Protein AF-0000000070887258 (afdb_homodimer)

Secondary structure (DSSP, 8-state):
---------------HHHHHHTHHHHHHHSHHHHHHHHHHHHH-S-GGGGHHHHHHHHHHHHHHHHHHHHH-HHHHHHHHHHHHHHT-HHHHTHHHHHHHHHHS--/---------------HHHHHHTHHHHHHHHHHHHHHHHHHHHH-S-GGGGHHHHHHHHHHHHHHHHHHHHHSHHHHHHHHHHHHHHT-HHHHTHHHHHHHHHHS--

pLDDT: mean 87.24, std 19.4, range [21.92, 98.25]

Sequence (212 aa):
MDVSADSVDRAPITTSAVLMSSSKHIASKCGAENRAFLDCKKNDPNPEKCLQKGQNVTQCVISLLRELNTKCPKAMESYTKCMDYYSNEFELCRKEQREFEASCPPMDVSADSVDRAPITTSAVLMSSSKHIASKCGAENRAFLDCKKNDPNPEKCLQKGQNVTQCVISLLRELNTKCPKAMESYTKCMDYYSNEFELCRKEQREFEASCPP

Radius of gyration: 23.09 Å; Cα contacts (8 Å, |Δi|>4): 166; chains: 2; bounding box: 43×63×54 Å

Solvent-accessible surface area (backbone atoms only — not comparable to full-atom values): 11723 Å² total; per-residue (Å²): 134,83,81,69,82,73,85,65,86,68,66,72,82,77,42,71,30,48,50,59,65,38,40,62,38,43,52,64,75,38,36,67,44,46,49,53,30,53,52,40,54,72,76,34,90,55,66,77,78,38,45,66,43,48,49,50,32,52,51,47,49,54,52,48,53,52,50,45,48,70,74,32,43,67,39,46,48,53,25,23,51,45,33,44,61,28,66,41,30,65,73,77,29,44,69,39,47,50,51,23,41,69,69,51,66,94,135,85,81,75,79,78,82,67,84,68,68,73,82,76,40,70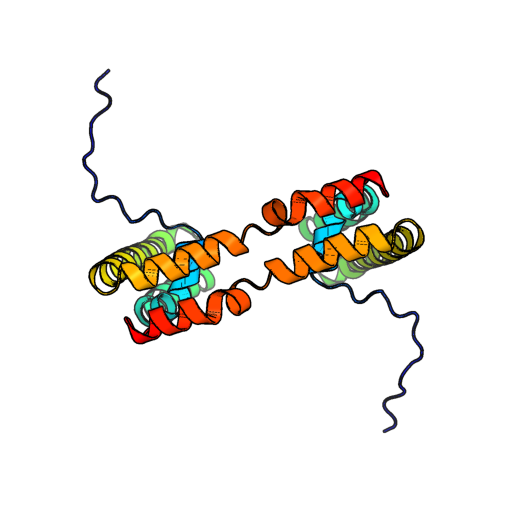,33,49,49,59,66,38,42,63,38,42,51,65,74,37,36,66,44,45,50,53,30,53,53,39,55,73,77,33,89,55,65,77,80,36,46,65,42,47,50,50,32,52,51,47,50,53,52,48,52,52,49,45,50,71,74,32,43,67,40,48,48,52,26,22,50,45,35,46,60,28,65,40,31,65,73,77,29,43,68,39,45,51,52,23,41,70,67,49,66,94

InterPro domains:
  IPR016680 NADH dehydrogenase [ubiquinone] (complex I), alpha subcomplex, subunit 8 [PTHR13344] (8-104)

Foldseek 3Di:
DCPPPPPPPPLPPDDPLLCVLCVVVLCVQLVVLVVQLVVCVVVDVDNVVSVVSVVVSVVSVSVSSVVCCVPPVVVSVVSSVVSVVVVPVCVVCVVVVVVVCVVPPD/DCPDPPPPPPLPPDDPLLCVLCVVVLCVQLVVLVVQLVVCVVVDVDNVVSVVSVVVSVVSVSVSSVVCCVPPVVVSVVSSVVSVVVVPVCVVCVVVVVVVCVVPPD

Organism: Physcomitrium patens (NCBI:txid3218)

Nearest PDB structures (foldseek):
  8bef-assembly1_X  TM=7.869E-01  e=5.230E-07  Arabidopsis thaliana
  7ar7-assembly1_X  TM=7.753E-01  e=3.501E-07  Arabidopsis thaliana
  7a24-assembly1_Y  TM=7.610E-01  e=2.919E-06  Brassica oleracea
  7ard-assembly1_X  TM=7.622E-01  e=1.069E-03  Polytomella sp. Pringsheim 198.80
  8esz-assembly1_A8  TM=7.902E-01  e=2.252E-03  Drosophila melanogaster

Structure (mmCIF, N/CA/C/O backbone):
data_AF-0000000070887258-model_v1
#
loop_
_entity.id
_entity.type
_entity.pdbx_description
1 polymer 'CHCH domain-containing 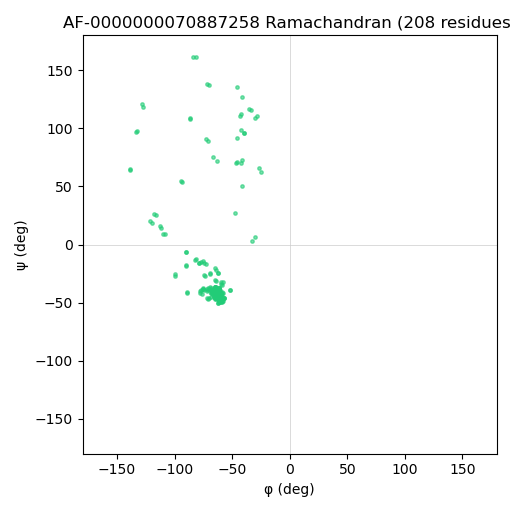protein'
#
loop_
_atom_site.group_PDB
_atom_site.id
_atom_site.type_symbol
_atom_site.label_atom_id
_atom_site.label_alt_id
_atom_site.label_comp_id
_atom_site.label_asym_id
_atom_site.label_entity_id
_atom_site.label_seq_id
_atom_site.pdbx_PDB_ins_code
_atom_site.Cartn_x
_atom_site.Cartn_y
_atom_site.Cartn_z
_atom_site.occupancy
_atom_site.B_iso_or_equiv
_atom_site.auth_seq_id
_atom_site.auth_comp_id
_atom_site.auth_asym_id
_atom_site.auth_atom_id
_atom_site.pdbx_PDB_model_num
ATOM 1 N N . MET A 1 1 ? 1.951 -27.719 29.141 1 21.92 1 MET A N 1
ATOM 2 C CA . MET A 1 1 ? 1.182 -28.109 27.969 1 21.92 1 MET A CA 1
ATOM 3 C C . MET A 1 1 ? 2.008 -27.938 26.703 1 21.92 1 MET A C 1
ATOM 5 O O . MET A 1 1 ? 2.561 -26.859 26.453 1 21.92 1 MET A O 1
ATOM 9 N N . ASP A 1 2 ? 2.586 -29.016 26.109 1 25.53 2 ASP A N 1
ATOM 10 C CA . ASP A 1 2 ? 3.6 -29.281 25.094 1 25.53 2 ASP A CA 1
ATOM 11 C C . ASP A 1 2 ? 3.17 -28.734 23.719 1 25.53 2 ASP A C 1
ATOM 13 O O . ASP A 1 2 ? 2.178 -29.188 23.156 1 25.53 2 ASP A O 1
ATOM 17 N N . VAL A 1 3 ? 3.141 -27.422 23.469 1 32.47 3 VAL A N 1
ATOM 18 C CA . VAL A 1 3 ? 2.82 -26.766 22.203 1 32.47 3 VAL A CA 1
ATOM 19 C C . VAL A 1 3 ? 3.564 -27.469 21.062 1 32.47 3 VAL A C 1
ATOM 21 O O . VAL A 1 3 ? 4.797 -27.438 21.016 1 32.47 3 VAL A O 1
ATOM 24 N N . SER A 1 4 ? 3.152 -28.703 20.719 1 27.77 4 SER A N 1
ATOM 25 C CA . SER A 1 4 ? 3.627 -29.625 19.688 1 27.77 4 SER A CA 1
ATOM 26 C C . SER A 1 4 ? 3.918 -28.906 18.375 1 27.77 4 SER A C 1
ATOM 28 O O . SER A 1 4 ? 3.094 -28.125 17.906 1 27.77 4 SER A O 1
ATOM 30 N N . ALA A 1 5 ? 5.148 -28.609 18.156 1 37.03 5 ALA A N 1
ATOM 31 C CA . ALA A 1 5 ? 5.844 -28.188 16.938 1 37.03 5 ALA A CA 1
ATOM 32 C C . ALA A 1 5 ? 5.375 -28.984 15.727 1 37.03 5 ALA A C 1
ATOM 34 O O . ALA A 1 5 ? 5.805 -30.125 15.523 1 37.03 5 ALA A O 1
ATOM 35 N N . ASP A 1 6 ? 3.895 -29.094 15.477 1 31.11 6 ASP A N 1
ATOM 36 C CA . ASP A 1 6 ? 3.357 -29.906 14.391 1 31.11 6 ASP A CA 1
ATOM 37 C C . ASP A 1 6 ? 4.18 -29.734 13.117 1 31.11 6 ASP A C 1
ATOM 39 O O . ASP A 1 6 ? 4.57 -28.609 12.773 1 31.11 6 ASP A O 1
ATOM 43 N N . SER A 1 7 ? 4.914 -30.562 12.539 1 33.56 7 SER A N 1
ATOM 44 C CA . SER A 1 7 ? 5.594 -30.984 11.32 1 33.56 7 SER A CA 1
ATOM 45 C C . SER A 1 7 ? 4.797 -30.609 10.078 1 33.56 7 SER A C 1
ATOM 47 O O . SER A 1 7 ? 4.73 -31.375 9.117 1 33.56 7 SER A O 1
ATOM 49 N N . VAL A 1 8 ? 3.619 -29.891 10.203 1 35.56 8 VAL A N 1
ATOM 50 C CA . VAL A 1 8 ? 2.598 -29.609 9.203 1 35.56 8 VAL A CA 1
ATOM 51 C C . VAL A 1 8 ? 3.264 -29.156 7.902 1 35.56 8 VAL A C 1
ATOM 53 O O . VAL A 1 8 ? 4.371 -28.625 7.914 1 35.56 8 VAL A O 1
ATOM 56 N N . ASP A 1 9 ? 2.852 -29.641 6.625 1 37.56 9 ASP A N 1
ATOM 57 C CA . ASP A 1 9 ? 2.941 -29.234 5.223 1 37.56 9 ASP A CA 1
ATOM 58 C C . ASP A 1 9 ? 3.053 -27.719 5.09 1 37.56 9 ASP A C 1
ATOM 60 O O . ASP A 1 9 ? 2.105 -27 5.398 1 37.56 9 ASP A O 1
ATOM 64 N N . ARG A 1 10 ? 3.992 -27.078 5.477 1 37.97 10 ARG A N 1
ATOM 65 C CA . ARG A 1 10 ? 4.285 -25.656 5.676 1 37.97 10 ARG A CA 1
ATOM 66 C C . ARG A 1 10 ? 3.756 -24.828 4.516 1 37.97 10 ARG A C 1
ATOM 68 O O . ARG A 1 10 ? 4.297 -24.875 3.408 1 37.97 10 ARG A O 1
ATOM 75 N N . ALA A 1 11 ? 2.461 -24.703 4.391 1 47.41 11 ALA A N 1
ATOM 76 C CA . ALA A 1 11 ? 1.962 -23.719 3.426 1 47.41 11 ALA A CA 1
ATOM 77 C C . ALA A 1 11 ? 2.934 -22.547 3.277 1 47.41 11 ALA A C 1
ATOM 79 O O . ALA A 1 11 ? 3.496 -22.078 4.266 1 47.41 11 ALA A O 1
ATOM 80 N N . PRO A 1 12 ? 3.613 -22.531 2.029 1 54.28 12 PRO A N 1
ATOM 81 C CA . PRO A 1 12 ? 4.531 -21.406 1.873 1 54.28 12 PRO A CA 1
ATOM 82 C C . PRO A 1 12 ? 4.039 -20.141 2.578 1 54.28 12 PRO A C 1
ATOM 84 O O . PRO A 1 12 ? 2.832 -19.906 2.652 1 54.28 12 PRO A O 1
ATOM 87 N N . ILE A 1 13 ? 4.805 -19.734 3.553 1 59.66 13 ILE A N 1
ATOM 88 C CA . ILE A 1 13 ? 4.449 -18.5 4.227 1 59.66 13 ILE A CA 1
ATOM 89 C C . ILE A 1 13 ? 3.951 -17.484 3.203 1 59.66 13 ILE A C 1
ATOM 91 O O . ILE A 1 13 ? 4.672 -17.125 2.264 1 59.66 13 ILE A O 1
ATOM 95 N N . THR A 1 14 ? 2.721 -17.375 3.021 1 81.5 14 THR A N 1
ATOM 96 C CA . THR A 1 14 ? 2.123 -16.406 2.119 1 81.5 14 THR A CA 1
ATOM 97 C C . THR A 1 14 ? 2.225 -14.992 2.705 1 81.5 14 THR A C 1
ATOM 99 O O . THR A 1 14 ? 1.583 -14.688 3.711 1 81.5 14 THR A O 1
ATOM 102 N N . THR A 1 15 ? 3.352 -14.344 2.322 1 86.94 15 THR A N 1
ATOM 103 C CA . THR A 1 15 ? 3.445 -12.93 2.67 1 86.94 15 THR A CA 1
ATOM 104 C C . THR A 1 15 ? 2.725 -12.07 1.636 1 86.94 15 THR A C 1
ATOM 106 O O . THR A 1 15 ? 2.367 -12.555 0.56 1 86.94 15 THR A O 1
ATOM 109 N N . SER A 1 16 ? 2.432 -10.914 2.023 1 89.88 16 SER A N 1
ATOM 110 C CA . SER A 1 16 ? 1.841 -9.969 1.077 1 89.88 16 SER A CA 1
ATOM 111 C C . SER A 1 16 ? 2.674 -9.867 -0.197 1 89.88 16 SER A C 1
ATOM 113 O O . SER A 1 16 ? 2.129 -9.875 -1.303 1 89.88 16 SER A O 1
ATOM 115 N N . ALA A 1 17 ? 3.971 -9.891 0.048 1 93.62 17 ALA A N 1
ATOM 116 C CA . ALA A 1 17 ? 4.879 -9.789 -1.09 1 93.62 17 ALA A CA 1
ATOM 117 C C . ALA A 1 17 ? 4.723 -10.984 -2.023 1 93.62 17 ALA A C 1
ATOM 119 O O . ALA A 1 17 ? 4.73 -10.836 -3.248 1 93.62 17 ALA A O 1
ATOM 120 N N . VAL A 1 18 ? 4.59 -12.117 -1.474 1 94.56 18 VAL A N 1
ATOM 121 C CA . VAL A 1 18 ? 4.414 -13.336 -2.262 1 94.56 18 VAL A CA 1
ATOM 122 C C . VAL A 1 18 ? 3.104 -13.258 -3.043 1 94.56 18 VAL A C 1
ATOM 124 O O . VAL A 1 18 ? 3.068 -13.547 -4.242 1 94.56 18 VAL A O 1
ATOM 127 N N . LEU A 1 19 ? 2.09 -12.875 -2.346 1 93.62 19 LEU A N 1
ATOM 128 C CA . LEU A 1 19 ? 0.782 -12.773 -2.982 1 93.62 19 LEU A CA 1
ATOM 129 C C . LEU A 1 19 ? 0.794 -11.711 -4.078 1 93.62 19 LEU A C 1
ATOM 131 O O . LEU A 1 19 ? 0.265 -11.938 -5.172 1 93.62 19 LEU A O 1
ATOM 135 N N . MET A 1 20 ? 1.423 -10.633 -3.859 1 93.88 20 MET A N 1
ATOM 136 C CA . MET A 1 20 ? 1.493 -9.555 -4.836 1 93.88 20 MET A CA 1
ATOM 137 C C . MET A 1 20 ? 2.328 -9.961 -6.043 1 93.88 20 MET A C 1
ATOM 139 O O . MET A 1 20 ? 1.966 -9.672 -7.184 1 93.88 20 MET A O 1
ATOM 143 N N . SER A 1 21 ? 3.34 -10.57 -5.766 1 96.06 21 SER A N 1
ATOM 144 C CA . SER A 1 21 ? 4.223 -11 -6.844 1 96.06 21 SER A CA 1
ATOM 145 C C . SER A 1 21 ? 3.533 -12.016 -7.746 1 96.06 21 SER A C 1
ATOM 147 O O . SER A 1 21 ? 3.873 -12.133 -8.93 1 96.06 21 SER A O 1
ATOM 149 N N . SER A 1 22 ? 2.525 -12.648 -7.207 1 96.94 22 SER A N 1
ATOM 150 C CA . SER A 1 22 ? 1.864 -13.703 -7.973 1 96.94 22 SER A CA 1
ATOM 151 C C . SER A 1 22 ? 0.448 -13.289 -8.367 1 96.94 22 SER A C 1
ATOM 153 O O . SER A 1 22 ? -0.362 -14.133 -8.75 1 96.94 22 SER A O 1
ATOM 155 N N . SER A 1 23 ? 0.155 -12.148 -8.266 1 95.75 23 SER A N 1
ATOM 156 C CA . SER A 1 23 ? -1.215 -11.664 -8.422 1 95.75 23 SER A CA 1
ATOM 157 C C . SER A 1 23 ? -1.78 -12.039 -9.789 1 95.75 23 SER A C 1
ATOM 159 O O . SER A 1 23 ? -2.934 -12.461 -9.898 1 95.75 23 SER A O 1
ATOM 161 N N . LYS A 1 24 ? -1.026 -11.938 -10.859 1 96.75 24 LYS A N 1
ATOM 162 C CA . LYS A 1 24 ? -1.513 -12.273 -12.195 1 96.75 24 LYS A CA 1
ATOM 163 C C . LYS A 1 24 ? -1.784 -13.773 -12.32 1 96.75 24 LYS A C 1
ATOM 165 O O . LYS A 1 24 ? -2.771 -14.18 -12.938 1 96.75 24 LYS A O 1
ATOM 170 N N . HIS A 1 25 ? -0.962 -14.555 -11.789 1 98.25 25 HIS A N 1
ATOM 171 C CA . HIS A 1 25 ? -1.173 -16 -11.781 1 98.25 25 HIS A CA 1
ATOM 172 C C . HIS A 1 25 ? -2.432 -16.375 -11 1 98.25 25 HIS A C 1
ATOM 174 O O . HIS A 1 25 ? -3.232 -17.188 -11.461 1 98.25 25 HIS A O 1
ATOM 180 N N . ILE A 1 26 ? -2.607 -15.758 -9.852 1 97.44 26 ILE A N 1
ATOM 181 C CA . ILE A 1 26 ? -3.764 -16.016 -9 1 97.44 26 ILE A CA 1
ATOM 182 C C . ILE A 1 26 ? -5.043 -15.609 -9.734 1 97.44 26 ILE A C 1
ATOM 184 O O . ILE A 1 26 ? -6.02 -16.359 -9.75 1 97.44 26 ILE A O 1
ATOM 188 N N . ALA A 1 27 ? -4.973 -14.492 -10.375 1 96.19 27 ALA A N 1
ATOM 189 C CA . ALA A 1 27 ? -6.141 -14.008 -11.109 1 96.19 27 ALA A CA 1
ATOM 190 C C . ALA A 1 27 ? -6.492 -14.953 -12.258 1 96.19 27 ALA A C 1
ATOM 192 O O . ALA A 1 27 ? -7.672 -15.211 -12.523 1 96.19 27 ALA A O 1
ATOM 193 N N . SER A 1 28 ? -5.535 -15.461 -12.844 1 97.5 28 SER A N 1
ATOM 194 C CA . SER A 1 28 ? -5.75 -16.328 -14 1 97.5 28 SER A CA 1
ATOM 195 C C . SER A 1 28 ? -6.203 -17.719 -13.578 1 97.5 28 SER A C 1
ATOM 197 O O . SER A 1 28 ? -7.117 -18.297 -14.18 1 97.5 28 SER A O 1
ATOM 199 N N . LYS A 1 29 ? -5.656 -18.219 -12.562 1 97.88 29 LYS A N 1
ATOM 200 C CA . LYS A 1 29 ? -5.852 -19.625 -12.25 1 97.88 29 LYS A CA 1
ATOM 201 C C . LYS A 1 29 ? -6.91 -19.812 -11.164 1 97.88 29 LYS A C 1
ATOM 203 O O . LYS A 1 29 ? -7.559 -20.859 -11.086 1 97.88 29 LYS A O 1
ATOM 208 N N . CYS A 1 30 ? -7.102 -18.781 -10.328 1 97.69 30 CYS A N 1
ATOM 209 C CA . CYS A 1 30 ? -8.031 -18.922 -9.211 1 97.69 30 CYS A CA 1
ATOM 210 C C . CYS A 1 30 ? -9.141 -17.875 -9.305 1 97.69 30 CYS A C 1
ATOM 212 O O . CYS A 1 30 ? -9.82 -17.609 -8.312 1 97.69 30 CYS A O 1
ATOM 214 N N . GLY A 1 31 ? -9.344 -17.344 -10.43 1 97.06 31 GLY A N 1
ATOM 215 C CA . GLY A 1 31 ? -10.352 -16.312 -10.641 1 97.06 31 GLY A CA 1
ATOM 216 C C . GLY A 1 31 ? -11.766 -16.828 -10.445 1 97.06 31 GLY A C 1
ATOM 217 O O . GLY A 1 31 ? -12.617 -16.109 -9.914 1 97.06 31 GLY A O 1
ATOM 218 N N . ALA A 1 32 ? -11.992 -18 -10.875 1 97.25 32 ALA A N 1
ATOM 219 C CA . ALA A 1 32 ? -13.336 -18.578 -10.773 1 97.25 32 ALA A CA 1
ATOM 220 C C . ALA A 1 32 ? -13.734 -18.781 -9.312 1 97.25 32 ALA A C 1
ATOM 222 O O . ALA A 1 32 ? -14.852 -18.453 -8.922 1 97.25 32 ALA A O 1
ATOM 223 N N . GLU A 1 33 ? -12.805 -19.328 -8.539 1 97 33 GLU A N 1
ATOM 224 C CA . GLU A 1 33 ? -13.078 -19.5 -7.113 1 97 33 GLU A CA 1
ATOM 225 C C . GLU A 1 33 ? -13.344 -18.156 -6.441 1 97 33 GLU A C 1
ATOM 227 O O . GLU A 1 33 ? -14.25 -18.031 -5.609 1 97 33 GLU A O 1
ATOM 232 N N . ASN A 1 34 ? -12.547 -17.172 -6.82 1 95.69 34 ASN A N 1
ATOM 233 C CA . ASN A 1 34 ? -12.711 -15.836 -6.25 1 95.69 34 ASN A CA 1
ATOM 234 C C . ASN A 1 34 ? -14.07 -15.242 -6.613 1 95.69 34 ASN A C 1
ATOM 236 O O . ASN A 1 34 ? -14.742 -14.648 -5.762 1 95.69 34 ASN A O 1
ATOM 240 N N . ARG A 1 35 ? -14.422 -15.383 -7.875 1 96 35 ARG A N 1
ATOM 241 C CA . ARG A 1 35 ? -15.711 -14.859 -8.328 1 96 35 ARG A CA 1
ATOM 242 C C . ARG A 1 35 ? -16.859 -15.531 -7.586 1 96 35 ARG A C 1
ATOM 244 O O . ARG A 1 35 ? -17.828 -14.867 -7.203 1 96 35 ARG A O 1
ATOM 251 N N . ALA A 1 36 ? -16.734 -16.766 -7.332 1 95.88 36 ALA A N 1
ATOM 252 C CA . ALA A 1 36 ? -17.766 -17.5 -6.605 1 95.88 36 ALA A CA 1
ATOM 253 C C . ALA A 1 36 ? -17.906 -16.984 -5.176 1 95.88 36 ALA A C 1
ATOM 255 O O . ALA A 1 36 ? -19.016 -16.844 -4.664 1 95.88 36 ALA A O 1
ATOM 256 N N . PHE A 1 37 ? -16.812 -16.672 -4.621 1 96 37 PHE A N 1
ATOM 257 C CA . PHE A 1 37 ? -16.812 -16.156 -3.254 1 96 37 PHE A CA 1
ATOM 258 C C . PHE A 1 37 ? -17.438 -14.773 -3.191 1 96 37 PHE A C 1
ATOM 260 O O . PHE A 1 37 ? -18.297 -14.508 -2.35 1 96 37 PHE A O 1
ATOM 267 N N . LEU A 1 38 ? -17.062 -13.914 -4.113 1 93.81 38 LEU A N 1
ATOM 268 C CA . LEU A 1 38 ? -17.578 -12.555 -4.133 1 93.81 38 LEU A CA 1
ATOM 269 C C . LEU A 1 38 ? -19.078 -12.547 -4.418 1 93.81 38 LEU A C 1
ATOM 271 O O . LEU A 1 38 ? -19.828 -11.789 -3.797 1 93.81 38 LEU A O 1
ATOM 275 N N . ASP A 1 39 ? -19.547 -13.406 -5.383 1 94.31 39 ASP A N 1
ATOM 276 C CA . ASP A 1 39 ? -20.969 -13.531 -5.695 1 94.31 39 ASP A CA 1
ATOM 277 C C . ASP A 1 39 ? -21.75 -14.016 -4.48 1 94.31 39 ASP A C 1
ATOM 279 O O . ASP A 1 39 ? -22.859 -13.555 -4.234 1 94.31 39 ASP A O 1
ATOM 283 N N . CYS A 1 40 ? -21.156 -14.938 -3.732 1 95.31 40 CYS A N 1
ATOM 284 C CA . CYS A 1 40 ? -21.797 -15.438 -2.52 1 95.31 40 CYS A CA 1
ATOM 285 C C . CYS A 1 40 ? -22 -14.32 -1.509 1 95.31 40 CYS A C 1
ATOM 287 O O . CYS A 1 40 ? -23.078 -14.203 -0.916 1 95.31 40 CYS A O 1
ATOM 289 N N . LYS A 1 41 ? -21 -13.531 -1.251 1 91.31 41 LYS A N 1
ATOM 290 C CA . LYS A 1 41 ? -21.062 -12.43 -0.296 1 91.31 41 LYS A CA 1
ATOM 291 C C . LYS A 1 41 ? -22.125 -11.422 -0.693 1 91.31 41 LYS A C 1
ATOM 293 O O . LYS A 1 41 ? -22.797 -10.852 0.169 1 91.31 41 LYS A O 1
ATOM 298 N N . LYS A 1 42 ? -22.328 -11.234 -1.948 1 90.81 42 LYS A N 1
ATOM 299 C CA . LYS A 1 42 ? -23.281 -10.273 -2.471 1 90.81 42 LYS A CA 1
ATOM 300 C C . LYS A 1 42 ? -24.719 -10.781 -2.311 1 90.81 42 LYS A C 1
ATOM 302 O O . LYS A 1 42 ? -25.641 -10 -2.059 1 90.81 42 LYS A O 1
ATOM 307 N N . ASN A 1 43 ? -24.875 -12.023 -2.516 1 90.69 43 ASN A N 1
ATOM 308 C CA . ASN A 1 43 ? -26.203 -12.609 -2.561 1 90.69 43 ASN A CA 1
ATOM 309 C C . ASN A 1 43 ? -26.656 -13.086 -1.183 1 90.69 43 ASN A C 1
ATOM 311 O O . ASN A 1 43 ? -27.844 -13.375 -0.977 1 90.69 43 ASN A O 1
ATOM 315 N N . ASP A 1 44 ? -25.641 -13.258 -0.24 1 83.25 44 ASP A N 1
ATOM 316 C CA . ASP A 1 44 ? -25.969 -13.773 1.091 1 83.25 44 ASP A CA 1
ATOM 317 C C . ASP A 1 44 ? -25.391 -12.859 2.178 1 83.25 44 ASP A C 1
ATOM 319 O O . ASP A 1 44 ? -24.188 -12.641 2.242 1 83.25 44 ASP A O 1
ATOM 323 N N . PRO A 1 45 ? -26.297 -12.398 2.932 1 79.44 45 PRO A N 1
ATOM 324 C CA . PRO A 1 45 ? -25.812 -11.516 3.998 1 79.44 45 PRO A CA 1
ATOM 325 C C . PRO A 1 45 ? -25.125 -12.266 5.125 1 79.44 45 PRO A C 1
ATOM 327 O O . PRO A 1 45 ? -24.406 -11.664 5.93 1 79.44 45 PRO A O 1
ATOM 330 N N . ASN A 1 46 ? -25.312 -13.586 5.211 1 84.88 46 ASN A N 1
ATOM 331 C CA . ASN A 1 46 ? -24.672 -14.359 6.27 1 84.88 46 ASN A CA 1
ATOM 332 C C . ASN A 1 46 ? -23.266 -14.797 5.879 1 84.88 46 ASN A C 1
ATOM 334 O O . ASN A 1 46 ? -23.109 -15.68 5.035 1 84.88 46 ASN A O 1
ATOM 338 N N . PRO A 1 47 ? -22.25 -14.242 6.449 1 80.75 47 PRO A N 1
ATOM 339 C CA . PRO A 1 47 ? -20.859 -14.57 6.082 1 80.75 47 PRO A CA 1
ATOM 340 C C . PRO A 1 47 ? -20.516 -16.031 6.344 1 80.75 47 PRO A C 1
ATOM 342 O O . PRO A 1 47 ? -19.625 -16.578 5.691 1 80.75 47 PRO A O 1
ATOM 345 N N . GLU A 1 48 ? -21.219 -16.641 7.25 1 88.56 48 GLU A N 1
ATOM 346 C CA . GLU A 1 48 ? -20.906 -18.031 7.594 1 88.56 48 GLU A CA 1
ATOM 347 C C . GLU A 1 48 ? -21.25 -18.969 6.453 1 88.56 48 GLU A C 1
ATOM 349 O O . GLU A 1 48 ? -20.656 -20.047 6.328 1 88.56 48 GLU A O 1
ATOM 354 N N . LYS A 1 49 ? -22.219 -18.516 5.594 1 90.62 49 LYS A N 1
ATOM 355 C CA . LYS A 1 49 ? -22.656 -19.375 4.496 1 90.62 49 LYS A CA 1
ATOM 356 C C . LYS A 1 49 ? -21.625 -19.375 3.363 1 90.62 49 LYS A C 1
ATOM 358 O O . LYS A 1 49 ? -21.641 -20.266 2.508 1 90.62 49 LYS A O 1
ATOM 363 N N . CYS A 1 50 ? -20.672 -18.391 3.377 1 94.31 50 CYS A N 1
ATOM 364 C CA . CYS A 1 50 ? -19.734 -18.281 2.268 1 94.31 50 CYS A CA 1
ATOM 365 C C . CYS A 1 50 ? -18.328 -18.719 2.691 1 94.31 50 CYS A C 1
ATOM 367 O 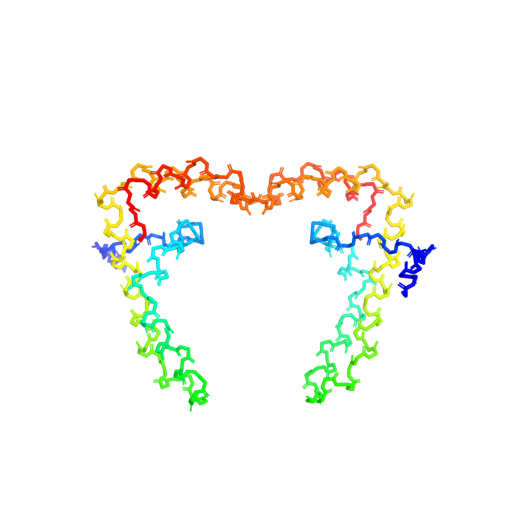O . CYS A 1 50 ? -17.391 -18.625 1.908 1 94.31 50 CYS A O 1
ATOM 369 N N . LEU A 1 51 ? -18.234 -19.297 3.906 1 92.5 51 LEU A N 1
ATOM 370 C CA . LEU A 1 51 ? -16.922 -19.656 4.465 1 92.5 51 LEU A CA 1
ATOM 371 C C . LEU A 1 51 ? -16.25 -20.734 3.627 1 92.5 51 LEU A C 1
ATOM 373 O O . LEU A 1 51 ? -15.039 -20.672 3.391 1 92.5 51 LEU A O 1
ATOM 377 N N . GLN A 1 52 ? -17.016 -21.656 3.168 1 94.12 52 GLN A N 1
ATOM 378 C CA . GLN A 1 52 ? -16.438 -22.75 2.375 1 94.12 52 GLN A CA 1
ATOM 379 C C . GLN A 1 52 ? -15.875 -22.219 1.058 1 94.12 52 GLN A C 1
ATOM 381 O O . GLN A 1 52 ? -14.812 -22.656 0.61 1 94.12 52 GLN A O 1
ATOM 386 N N . LYS A 1 53 ? -16.547 -21.328 0.457 1 94.81 53 LYS A N 1
ATOM 387 C CA . LYS A 1 53 ? -16.062 -20.75 -0.796 1 94.81 53 LYS A CA 1
ATOM 388 C C . LYS A 1 53 ? -14.773 -19.969 -0.582 1 94.81 53 LYS A C 1
ATOM 390 O O . LYS A 1 53 ? -13.891 -19.969 -1.442 1 94.81 53 LYS A O 1
ATOM 395 N N . GLY A 1 54 ? -14.656 -19.281 0.557 1 92.5 54 GLY A N 1
ATOM 396 C CA . GLY A 1 54 ? -13.406 -18.641 0.917 1 92.5 54 GLY A CA 1
ATOM 397 C C . GLY A 1 54 ? -12.25 -19.609 1.083 1 92.5 54 GLY A C 1
ATOM 398 O O . GLY A 1 54 ? -11.141 -19.344 0.624 1 92.5 54 GLY A O 1
ATOM 399 N N . GLN A 1 55 ? -12.508 -20.656 1.721 1 94.62 55 GLN A N 1
ATOM 400 C CA . GLN A 1 55 ? -11.492 -21.703 1.899 1 94.62 55 GLN A CA 1
ATOM 401 C C . GLN A 1 55 ? -11.047 -22.266 0.556 1 94.62 55 GLN A C 1
ATOM 403 O O . GLN A 1 55 ? -9.867 -22.578 0.366 1 94.62 55 GLN A O 1
ATOM 408 N N . ASN A 1 56 ? -11.977 -22.391 -0.339 1 96.19 56 ASN A N 1
ATOM 409 C CA . ASN A 1 56 ? -11.641 -22.875 -1.674 1 96.19 56 ASN A CA 1
ATOM 410 C C . ASN A 1 56 ? -10.648 -21.953 -2.373 1 96.19 56 ASN A C 1
ATOM 412 O O . ASN A 1 56 ? -9.727 -22.422 -3.041 1 96.19 56 ASN A O 1
ATOM 416 N N . VAL A 1 57 ? -10.898 -20.656 -2.236 1 95.69 57 VAL A N 1
ATOM 417 C CA . VAL A 1 57 ? -9.961 -19.688 -2.803 1 95.69 57 VAL A CA 1
ATOM 418 C C . VAL A 1 57 ? -8.578 -19.891 -2.186 1 95.69 57 VAL A C 1
ATOM 420 O O . VAL A 1 57 ? -7.578 -19.969 -2.9 1 95.69 57 VAL A O 1
ATOM 423 N N . THR A 1 58 ? -8.547 -19.953 -0.903 1 94.12 58 THR A N 1
ATOM 424 C CA . THR A 1 58 ? -7.293 -20.109 -0.173 1 94.12 58 THR A CA 1
ATOM 425 C C . THR A 1 58 ? -6.555 -21.359 -0.614 1 94.12 58 THR A C 1
ATOM 427 O O . THR A 1 58 ? -5.348 -21.328 -0.863 1 94.12 58 THR A O 1
ATOM 430 N N . GLN A 1 59 ? -7.234 -22.453 -0.718 1 95.81 59 GLN A N 1
ATOM 431 C CA . GLN A 1 59 ? -6.633 -23.719 -1.138 1 95.81 59 GLN A CA 1
ATOM 432 C C . GLN A 1 59 ? -6.105 -23.625 -2.566 1 95.81 59 GLN A C 1
ATOM 434 O O . GLN A 1 59 ? -5.039 -24.156 -2.875 1 95.81 59 GLN A O 1
ATOM 439 N N . CYS A 1 60 ? -6.875 -23.016 -3.43 1 96.81 60 CYS A N 1
ATOM 440 C CA . CYS A 1 60 ? -6.438 -22.812 -4.805 1 96.81 60 CYS A CA 1
ATOM 441 C C . CYS A 1 60 ? -5.125 -22.031 -4.852 1 96.81 60 CYS A C 1
ATOM 443 O O . CYS A 1 60 ? -4.195 -22.406 -5.562 1 96.81 60 CYS A O 1
ATOM 445 N N . VAL A 1 61 ? -5.074 -20.969 -4.078 1 96.19 61 VAL A N 1
ATOM 446 C CA . VAL A 1 61 ? -3.896 -20.109 -4.055 1 96.19 61 VAL A CA 1
ATOM 447 C C . VAL A 1 61 ? -2.703 -20.875 -3.502 1 96.19 61 VAL A C 1
ATOM 449 O O . VAL A 1 61 ? -1.607 -20.828 -4.066 1 96.19 61 VAL A O 1
ATOM 452 N N . ILE A 1 62 ? -2.883 -21.594 -2.439 1 95.56 62 ILE A N 1
ATOM 453 C CA . ILE A 1 62 ? -1.805 -22.359 -1.823 1 95.56 62 ILE A CA 1
ATOM 454 C C . ILE A 1 62 ? -1.262 -23.391 -2.82 1 95.56 62 ILE A C 1
ATOM 456 O O . ILE A 1 62 ? -0.046 -23.516 -2.988 1 95.56 62 ILE A O 1
ATOM 460 N N . SER A 1 63 ? -2.139 -24.047 -3.455 1 96.69 63 SER A N 1
ATOM 461 C CA . SER A 1 63 ? -1.734 -25.031 -4.457 1 96.69 63 SER A CA 1
ATOM 462 C C . SER A 1 63 ? -0.958 -24.375 -5.594 1 96.69 63 SER A C 1
ATOM 464 O O . SER A 1 63 ? 0.061 -24.906 -6.043 1 96.69 63 SER A O 1
ATOM 466 N N . LEU A 1 64 ? -1.463 -23.266 -6.078 1 97.19 64 LEU A N 1
ATOM 467 C CA . LEU A 1 64 ? -0.809 -22.547 -7.16 1 97.19 64 LEU A CA 1
ATOM 468 C C . LEU A 1 64 ? 0.594 -22.109 -6.754 1 97.19 64 LEU A C 1
ATOM 470 O O . LEU A 1 64 ? 1.543 -22.25 -7.527 1 97.19 64 LEU A O 1
ATOM 474 N N . LEU A 1 65 ? 0.731 -21.594 -5.57 1 96.75 65 LEU A N 1
ATOM 475 C CA . LEU A 1 65 ? 2.029 -21.109 -5.102 1 96.75 65 LEU A CA 1
ATOM 476 C C . LEU A 1 65 ? 3.02 -22.266 -4.984 1 96.75 65 LEU A C 1
ATOM 478 O O . LEU A 1 65 ? 4.207 -22.109 -5.281 1 96.75 65 LEU A O 1
ATOM 482 N N . ARG A 1 66 ? 2.555 -23.406 -4.582 1 95.75 66 ARG A N 1
ATOM 483 C CA . ARG A 1 66 ? 3.398 -24.594 -4.539 1 95.75 66 ARG A CA 1
ATOM 484 C C . ARG A 1 66 ? 3.871 -24.984 -5.938 1 95.75 66 ARG A C 1
ATOM 486 O O . ARG A 1 66 ? 5.043 -25.312 -6.133 1 95.75 66 ARG A O 1
ATOM 493 N N . GLU A 1 67 ? 2.949 -24.922 -6.848 1 96.75 67 GLU A N 1
ATOM 494 C CA . GLU A 1 67 ? 3.277 -25.219 -8.234 1 96.75 67 GLU A CA 1
ATOM 495 C C . GLU A 1 67 ? 4.324 -24.25 -8.781 1 96.75 67 GLU A C 1
ATOM 497 O O . GLU A 1 67 ? 5.297 -24.672 -9.414 1 96.75 67 GLU A O 1
ATOM 502 N N . LEU A 1 68 ? 4.129 -23.016 -8.602 1 97 68 LEU A N 1
ATOM 503 C CA . LEU A 1 68 ? 5.062 -22 -9.07 1 97 68 LEU A CA 1
ATOM 504 C C . LEU A 1 68 ? 6.445 -22.203 -8.453 1 97 68 LEU A C 1
ATOM 506 O O . LEU A 1 68 ? 7.461 -22.094 -9.148 1 97 68 LEU A O 1
ATOM 510 N N . ASN A 1 69 ? 6.461 -22.5 -7.203 1 95.75 69 ASN A N 1
ATOM 511 C CA . ASN A 1 69 ? 7.723 -22.719 -6.504 1 95.75 69 ASN A CA 1
ATOM 512 C C . ASN A 1 69 ? 8.453 -23.953 -7.039 1 95.75 69 ASN A C 1
ATOM 514 O O . ASN A 1 69 ? 9.68 -24 -7.02 1 95.75 69 ASN A O 1
ATOM 518 N N . THR A 1 70 ? 7.727 -24.891 -7.48 1 96.56 70 THR A N 1
ATOM 519 C CA . THR A 1 70 ? 8.305 -26.094 -8.047 1 96.56 70 THR A CA 1
ATOM 520 C C . THR A 1 70 ? 8.859 -25.828 -9.445 1 96.56 70 THR A C 1
ATOM 522 O O . THR A 1 70 ? 9.945 -26.297 -9.789 1 96.56 70 THR A O 1
ATOM 525 N N . LYS A 1 71 ? 8.195 -25.031 -10.203 1 97.19 71 LYS A N 1
ATOM 526 C CA . LYS A 1 71 ? 8.516 -24.844 -11.617 1 97.19 71 LYS A CA 1
ATOM 527 C C . LYS A 1 71 ? 9.539 -23.719 -11.797 1 97.19 71 LYS A C 1
ATOM 529 O O . LYS A 1 71 ? 10.383 -23.781 -12.695 1 97.19 71 LYS A O 1
ATOM 534 N N . CYS A 1 72 ? 9.383 -22.672 -11.094 1 97.44 72 CYS A N 1
ATOM 535 C CA . CYS A 1 72 ? 10.242 -21.5 -11.297 1 97.44 72 CYS A CA 1
ATOM 536 C C . CYS A 1 72 ? 10.641 -20.891 -9.961 1 97.44 72 CYS A C 1
ATOM 538 O O . CYS A 1 72 ? 10.422 -19.703 -9.734 1 97.44 72 CYS A O 1
ATOM 540 N N . PRO A 1 73 ? 11.422 -21.562 -9.047 1 96.31 73 PRO A N 1
ATOM 541 C CA . PRO A 1 73 ? 11.719 -21.109 -7.684 1 96.31 73 PRO A CA 1
ATOM 542 C C . PRO A 1 73 ? 12.633 -19.891 -7.66 1 96.31 73 PRO A C 1
ATOM 544 O O . PRO A 1 73 ? 12.406 -18.969 -6.871 1 96.31 73 PRO A O 1
ATOM 547 N N . LYS A 1 74 ? 13.602 -19.844 -8.547 1 97.19 74 LYS A N 1
ATOM 548 C CA . LYS A 1 74 ? 14.586 -18.766 -8.508 1 97.19 74 LYS A CA 1
ATOM 549 C C . LYS A 1 74 ? 13.977 -17.438 -8.945 1 97.19 74 LYS A C 1
ATOM 551 O O . LYS A 1 74 ? 14.148 -16.422 -8.273 1 97.19 74 LYS A O 1
ATOM 556 N N . ALA A 1 75 ? 13.203 -17.5 -10.086 1 97.69 75 ALA A N 1
ATOM 557 C CA . ALA A 1 75 ? 12.578 -16.281 -10.594 1 97.69 75 ALA A CA 1
ATOM 558 C C . ALA A 1 75 ? 11.5 -15.781 -9.641 1 97.69 75 ALA A C 1
ATOM 560 O O . ALA A 1 75 ? 11.391 -14.578 -9.398 1 97.69 75 ALA A O 1
ATOM 561 N N . MET A 1 76 ? 10.75 -16.641 -9.125 1 97.31 76 MET A N 1
ATOM 562 C CA . MET A 1 76 ? 9.727 -16.281 -8.148 1 97.31 76 MET A CA 1
ATOM 563 C C . MET A 1 76 ? 10.352 -15.672 -6.898 1 97.31 76 MET A C 1
ATOM 565 O O . MET A 1 76 ? 9.891 -14.648 -6.398 1 97.31 76 MET A O 1
ATOM 569 N N . GLU A 1 77 ? 11.359 -16.297 -6.406 1 96.69 77 GLU A N 1
ATOM 570 C CA . GLU A 1 77 ? 12.039 -15.812 -5.211 1 96.69 77 GLU A CA 1
ATOM 571 C C . GLU A 1 77 ? 12.617 -14.414 -5.438 1 96.69 77 GLU A C 1
ATOM 573 O O . GLU A 1 77 ? 12.469 -13.531 -4.59 1 96.69 77 GLU A O 1
ATOM 578 N N . SER A 1 78 ? 13.281 -14.258 -6.547 1 97.44 78 SER A N 1
ATOM 579 C CA . SER A 1 78 ? 13.891 -12.969 -6.871 1 97.44 78 SER A CA 1
ATOM 580 C C . SER A 1 78 ? 12.844 -11.859 -6.93 1 97.44 78 SER A C 1
ATOM 582 O O . SER A 1 78 ? 13.047 -10.781 -6.379 1 97.44 78 SER A O 1
ATOM 584 N N . TYR A 1 79 ? 11.789 -12.148 -7.598 1 97 79 TYR A N 1
ATOM 585 C CA . TYR A 1 79 ? 10.734 -11.156 -7.727 1 97 79 TYR A CA 1
ATOM 586 C C . TYR A 1 79 ? 10.086 -10.867 -6.375 1 97 79 TYR A C 1
ATOM 588 O O . TYR A 1 79 ? 9.875 -9.711 -6.012 1 97 79 TYR A O 1
ATOM 596 N N . THR A 1 80 ? 9.789 -11.844 -5.582 1 96.31 80 THR A N 1
ATOM 597 C CA . THR A 1 80 ? 9.188 -11.703 -4.258 1 96.31 80 THR A CA 1
ATOM 598 C C . THR A 1 80 ? 10.094 -10.875 -3.344 1 96.31 80 THR A C 1
ATOM 600 O O . THR A 1 80 ? 9.617 -10.008 -2.611 1 96.31 80 THR A O 1
ATOM 603 N N . LYS A 1 81 ? 11.352 -11.125 -3.387 1 95.56 81 LYS A N 1
ATOM 604 C CA . LYS A 1 81 ? 12.305 -10.383 -2.566 1 95.56 81 LYS A CA 1
ATOM 605 C C . LYS A 1 81 ? 12.328 -8.906 -2.953 1 95.56 81 LYS A C 1
ATOM 607 O O . LYS A 1 81 ? 12.398 -8.031 -2.086 1 95.56 81 LYS A O 1
ATOM 612 N N . CYS A 1 82 ? 12.312 -8.664 -4.258 1 95.25 82 CYS A N 1
ATOM 613 C CA . CYS A 1 82 ? 12.273 -7.285 -4.734 1 95.25 82 CYS A CA 1
ATOM 614 C C . CYS A 1 82 ? 11.031 -6.574 -4.215 1 95.25 82 CYS A C 1
ATOM 616 O O . CYS A 1 82 ? 11.117 -5.469 -3.674 1 95.25 82 CYS A O 1
ATOM 618 N N . MET A 1 83 ? 9.867 -7.211 -4.359 1 94.06 83 MET A N 1
ATOM 619 C CA . MET A 1 83 ? 8.602 -6.645 -3.898 1 94.06 83 MET A CA 1
ATOM 620 C C . MET A 1 83 ? 8.625 -6.41 -2.393 1 94.06 83 MET A C 1
ATOM 622 O O . MET A 1 83 ? 8.156 -5.379 -1.912 1 94.06 83 MET A O 1
ATOM 626 N N . ASP A 1 84 ? 9.141 -7.387 -1.729 1 91.44 84 ASP A N 1
ATOM 627 C CA . ASP A 1 84 ? 9.211 -7.293 -0.273 1 91.44 84 ASP A CA 1
ATOM 628 C C . ASP A 1 84 ? 10.078 -6.117 0.16 1 91.44 84 ASP A C 1
ATOM 630 O O . ASP A 1 84 ? 9.75 -5.41 1.112 1 91.44 84 ASP A O 1
ATOM 634 N N . TYR A 1 85 ? 11.188 -5.953 -0.473 1 90.62 85 TYR A N 1
ATOM 635 C CA . TYR A 1 85 ? 12.125 -4.895 -0.13 1 90.62 85 TYR A CA 1
ATOM 636 C C . TYR A 1 85 ? 11.5 -3.52 -0.344 1 90.62 85 TYR A C 1
ATOM 638 O O . TYR A 1 85 ? 11.539 -2.668 0.547 1 90.62 85 TYR A O 1
ATOM 646 N N . TYR A 1 86 ? 10.805 -3.328 -1.433 1 89.81 86 TYR A N 1
ATOM 647 C CA . TYR A 1 86 ? 10.336 -1.997 -1.807 1 89.81 86 TYR A CA 1
ATOM 648 C C . TYR A 1 86 ? 8.953 -1.722 -1.23 1 89.81 86 TYR A C 1
ATOM 650 O O . TYR A 1 86 ? 8.461 -0.594 -1.297 1 89.81 86 TYR A O 1
ATOM 658 N N . SER A 1 87 ? 8.375 -2.664 -0.647 1 86.38 87 SER A N 1
ATOM 659 C CA . SER A 1 87 ? 7.094 -2.434 0.003 1 86.38 87 SER A CA 1
ATOM 660 C C . SER A 1 87 ? 7.277 -1.83 1.392 1 86.38 87 SER A C 1
ATOM 662 O O . SER A 1 87 ? 6.32 -1.322 1.984 1 86.38 87 SER A O 1
ATOM 664 N N . ASN A 1 88 ? 8.422 -1.853 1.881 1 86.94 88 ASN A N 1
ATOM 665 C CA . ASN A 1 88 ? 8.695 -1.335 3.217 1 86.94 88 ASN A CA 1
ATOM 666 C C . ASN A 1 88 ? 9.141 0.122 3.174 1 86.94 88 ASN A C 1
ATOM 668 O O . ASN A 1 88 ? 10.172 0.477 3.748 1 86.94 88 ASN A O 1
ATOM 672 N N . GLU A 1 89 ? 8.406 0.98 2.572 1 86 89 GLU A N 1
ATOM 673 C CA . GLU A 1 89 ? 8.742 2.379 2.322 1 86 89 GLU A CA 1
ATOM 674 C C . GLU A 1 89 ? 9.023 3.121 3.627 1 86 89 GLU A C 1
ATOM 676 O O . GLU A 1 89 ? 9.898 3.984 3.678 1 86 89 GLU A O 1
ATOM 681 N N . PHE A 1 90 ? 8.43 2.83 4.738 1 87.88 90 PHE A N 1
ATOM 682 C CA . PHE A 1 90 ? 8.656 3.52 6.004 1 87.88 90 PHE A CA 1
ATOM 683 C C . PHE A 1 90 ? 10.023 3.18 6.57 1 87.88 90 PHE A C 1
ATOM 685 O O . PHE A 1 90 ? 10.719 4.051 7.102 1 87.88 90 PHE A O 1
ATOM 692 N N . GLU A 1 91 ? 10.305 1.95 6.395 1 90.19 91 GLU A N 1
ATOM 693 C CA . GLU A 1 91 ? 11.633 1.558 6.867 1 90.19 91 GLU A CA 1
ATOM 694 C C . GLU A 1 91 ? 12.734 2.162 5.996 1 90.19 91 GLU A C 1
ATOM 696 O O . GLU A 1 91 ? 13.766 2.592 6.508 1 90.19 91 GLU A O 1
ATOM 701 N N . LEU A 1 92 ? 12.5 2.254 4.766 1 92.38 92 LEU A N 1
ATOM 702 C CA . LEU A 1 92 ? 13.508 2.729 3.82 1 92.38 92 LEU A CA 1
ATOM 703 C C . LEU A 1 92 ? 13.609 4.25 3.85 1 92.38 92 LEU A C 1
ATOM 705 O O . LEU A 1 92 ? 14.586 4.82 3.365 1 92.38 92 LEU A O 1
ATOM 709 N N . CYS A 1 93 ? 12.594 4.883 4.426 1 95.19 93 CYS A N 1
ATOM 710 C CA . CYS A 1 93 ? 12.578 6.34 4.477 1 95.19 93 CYS A CA 1
ATOM 711 C C . CYS A 1 93 ? 12.633 6.836 5.918 1 95.19 93 CYS A C 1
ATOM 713 O O . CYS A 1 93 ? 12.211 7.957 6.207 1 95.19 93 CYS A O 1
ATOM 715 N N . ARG A 1 94 ? 13.156 6.105 6.844 1 94.56 94 ARG A N 1
ATOM 716 C CA . ARG A 1 94 ? 13.188 6.445 8.266 1 94.56 94 ARG A CA 1
ATOM 717 C C . ARG A 1 94 ? 14.055 7.676 8.516 1 94.56 94 ARG A C 1
ATOM 719 O O . ARG A 1 94 ? 13.75 8.492 9.383 1 94.56 94 ARG A O 1
ATOM 726 N N . LYS A 1 95 ? 15.195 7.758 7.766 1 96.81 95 LYS A N 1
ATOM 727 C CA . LYS A 1 95 ? 16.078 8.914 7.926 1 96.81 95 LYS A CA 1
ATOM 728 C C . LYS A 1 95 ? 15.367 10.203 7.539 1 96.81 95 LYS A C 1
ATOM 730 O O . LYS A 1 95 ? 15.391 11.18 8.289 1 96.81 95 LYS A O 1
ATOM 735 N N . GLU A 1 96 ? 14.773 10.188 6.398 1 97.06 96 GLU A N 1
ATOM 736 C CA . GLU A 1 96 ? 14.023 11.352 5.945 1 97.06 96 GLU A CA 1
ATOM 737 C C . GLU A 1 96 ? 12.867 11.664 6.891 1 97.06 96 GLU A C 1
ATOM 739 O O . GLU A 1 96 ? 12.57 12.828 7.152 1 97.06 96 GLU A O 1
ATOM 744 N N . GLN A 1 97 ? 12.18 10.672 7.402 1 96.69 97 GLN A N 1
ATOM 745 C CA . GLN A 1 97 ? 11.102 10.852 8.367 1 96.69 97 GLN A CA 1
ATOM 746 C C . GLN A 1 97 ? 11.602 11.555 9.625 1 96.69 97 GLN A C 1
ATOM 748 O O . GLN A 1 97 ? 10.977 12.508 10.094 1 96.69 97 GLN A O 1
ATOM 753 N N . ARG A 1 98 ? 12.695 11.125 10.18 1 97.31 98 ARG A N 1
ATOM 754 C CA . ARG A 1 98 ? 13.258 11.719 11.391 1 97.31 98 ARG A CA 1
ATOM 755 C C . ARG A 1 98 ? 13.594 13.188 11.18 1 97.31 98 ARG A C 1
ATOM 757 O O . ARG A 1 98 ? 13.312 14.023 12.039 1 97.31 98 ARG A O 1
ATOM 764 N N . GLU A 1 99 ? 14.227 13.469 10.07 1 97.88 99 GLU A N 1
ATOM 765 C CA . GLU A 1 99 ? 14.57 14.852 9.758 1 97.88 99 GLU A CA 1
ATOM 766 C C . GLU A 1 99 ? 13.328 15.727 9.648 1 97.88 99 GLU A C 1
ATOM 768 O O . GLU A 1 99 ? 13.312 16.859 10.133 1 97.88 99 GLU A O 1
ATOM 773 N N . PHE A 1 100 ? 12.32 15.25 9.062 1 97.69 100 PHE A N 1
ATOM 774 C CA . PHE A 1 100 ? 11.062 15.969 8.914 1 97.69 100 PHE A CA 1
ATOM 775 C C . PHE A 1 100 ? 10.414 16.219 10.266 1 97.69 100 PHE A C 1
ATOM 777 O O . PHE A 1 100 ? 10.039 17.359 10.586 1 97.69 100 PHE A O 1
ATOM 784 N N . GLU A 1 101 ? 10.359 15.258 11.133 1 97.06 101 GLU A N 1
ATOM 785 C CA . GLU A 1 101 ? 9.703 15.375 12.438 1 97.06 101 GLU A CA 1
ATOM 786 C C . GLU A 1 101 ? 10.539 16.219 13.398 1 97.06 101 GLU A C 1
ATOM 788 O O . GLU A 1 101 ? 9.992 16.859 14.305 1 97.06 101 GLU A O 1
ATOM 793 N N . ALA A 1 102 ? 11.805 16.234 13.156 1 97.88 102 ALA A N 1
ATOM 794 C CA . ALA A 1 102 ? 12.664 17.125 13.93 1 97.88 102 ALA A CA 1
ATOM 795 C C . ALA A 1 102 ? 12.453 18.578 13.523 1 97.88 102 ALA A C 1
ATOM 797 O O . ALA A 1 102 ? 12.469 19.469 14.375 1 97.88 102 ALA A O 1
ATOM 798 N N . SER A 1 103 ? 12.258 18.781 12.25 1 97.5 103 SER A N 1
ATOM 799 C CA . SER A 1 103 ? 12.062 20.125 11.719 1 97.5 103 SER A CA 1
ATOM 800 C C . SER A 1 103 ? 10.656 20.641 12.008 1 97.5 103 SER A C 1
ATOM 802 O O . SER A 1 103 ? 10.461 21.828 12.25 1 97.5 103 SER A O 1
ATOM 804 N N . CYS A 1 104 ? 9.695 19.781 11.828 1 97 104 CYS A N 1
ATOM 805 C CA . CYS A 1 104 ? 8.297 20.062 12.133 1 97 104 CYS A CA 1
ATOM 806 C C . CYS A 1 104 ? 7.676 18.906 12.93 1 97 104 CYS A C 1
ATOM 808 O O . CYS A 1 104 ? 7.109 17.984 12.344 1 97 104 CYS A O 1
ATOM 810 N N . PRO A 1 105 ? 7.625 19.078 14.227 1 96.38 105 PRO A N 1
ATOM 811 C CA . PRO A 1 105 ? 7.086 17.984 15.047 1 96.38 105 PRO A CA 1
ATOM 812 C C . PRO A 1 105 ? 5.578 17.828 14.891 1 96.38 105 PRO A C 1
ATOM 814 O O . PRO A 1 105 ? 4.855 18.812 14.75 1 96.38 105 PRO A O 1
ATOM 817 N N . PRO A 1 106 ? 5.164 16.578 14.812 1 94.81 106 PRO A N 1
ATOM 818 C CA . PRO A 1 106 ? 3.729 16.344 14.633 1 94.81 106 PRO A CA 1
ATOM 819 C C . PRO A 1 106 ? 2.906 16.734 15.859 1 94.81 106 PRO A C 1
ATOM 821 O O . PRO A 1 106 ? 3.441 16.797 16.969 1 94.81 106 PRO A O 1
ATOM 824 N N . MET B 1 1 ? -13.312 29.922 -27.672 1 23.94 1 MET B N 1
ATOM 825 C CA . MET B 1 1 ? -13.875 29.828 -26.328 1 23.94 1 MET B CA 1
ATOM 826 C C . MET B 1 1 ? -12.789 29.953 -25.266 1 23.94 1 MET B C 1
ATOM 828 O O . MET B 1 1 ? -11.711 29.375 -25.406 1 23.94 1 MET B O 1
ATOM 832 N N . ASP B 1 2 ? -12.742 31 -24.281 1 24.56 2 ASP B N 1
ATOM 833 C CA . ASP B 1 2 ? -11.805 31.625 -23.359 1 24.56 2 ASP B CA 1
ATOM 834 C C . ASP B 1 2 ? -11.383 30.641 -22.266 1 24.56 2 ASP B C 1
ATOM 836 O O . ASP B 1 2 ? -12.211 30.188 -21.469 1 24.56 2 ASP B O 1
ATOM 840 N N . VAL B 1 3 ? -10.531 29.656 -22.469 1 33.75 3 VAL B N 1
ATOM 841 C CA . VAL B 1 3 ? -9.875 28.734 -21.547 1 33.75 3 VAL B CA 1
ATOM 842 C C . VAL B 1 3 ? -9.297 29.516 -20.359 1 33.75 3 VAL B C 1
ATOM 844 O O . VAL B 1 3 ? -8.367 30.297 -20.531 1 33.75 3 VAL B O 1
ATOM 847 N N . SER B 1 4 ? -10.242 30.094 -19.406 1 32.34 4 SER B N 1
ATOM 848 C CA . SER B 1 4 ? -10.07 30.953 -18.25 1 32.34 4 SER B CA 1
ATOM 849 C C . SER B 1 4 ? -8.883 30.516 -17.391 1 32.34 4 SER B C 1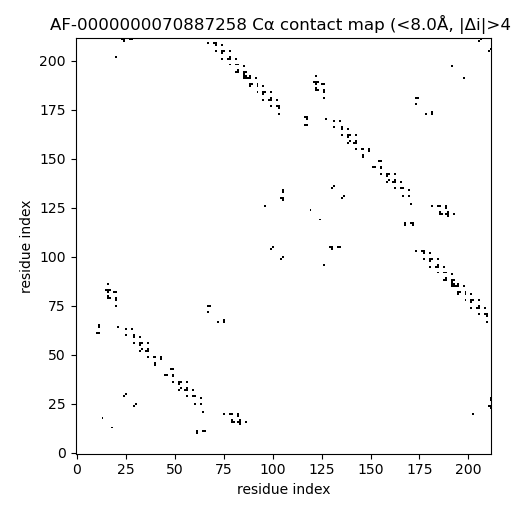
ATOM 851 O O . SER B 1 4 ? -8.703 29.312 -17.156 1 32.34 4 SER B O 1
ATOM 853 N N . ALA B 1 5 ? -7.781 31.234 -17.312 1 35.69 5 ALA B N 1
ATOM 854 C CA . ALA B 1 5 ? -6.531 31.312 -16.562 1 35.69 5 ALA B CA 1
ATOM 855 C C . ALA B 1 5 ? -6.781 31.203 -15.062 1 35.69 5 ALA B C 1
ATOM 857 O O . ALA B 1 5 ? -6.828 32.219 -14.359 1 35.69 5 ALA B O 1
ATOM 858 N N . ASP B 1 6 ? -7.938 30.484 -14.484 1 32.81 6 ASP B N 1
ATOM 859 C CA . ASP B 1 6 ? -8.156 30.578 -13.047 1 32.81 6 ASP B CA 1
ATOM 860 C C . ASP B 1 6 ? -6.855 30.359 -12.273 1 32.81 6 ASP B C 1
ATOM 862 O O . ASP B 1 6 ? -6.172 29.359 -12.484 1 32.81 6 ASP B O 1
ATOM 866 N N . SER B 1 7 ? -6.016 31.188 -11.883 1 33.03 7 SER B N 1
ATOM 867 C CA . SER B 1 7 ? -4.938 31.562 -10.969 1 33.03 7 SER B CA 1
ATOM 868 C C . SER B 1 7 ? -5.105 30.891 -9.609 1 33.03 7 SER B C 1
ATOM 870 O O . SER B 1 7 ? -5.129 31.562 -8.578 1 33.03 7 SER B O 1
ATOM 872 N N . VAL B 1 8 ? -6.121 29.922 -9.414 1 34.09 8 VAL B N 1
ATOM 873 C CA . VAL B 1 8 ? -6.559 29.266 -8.18 1 34.09 8 VAL B CA 1
ATOM 874 C C . VAL B 1 8 ? -5.344 28.891 -7.336 1 34.09 8 VAL B C 1
ATOM 876 O O . VAL B 1 8 ? -4.277 28.578 -7.875 1 34.09 8 VAL B O 1
ATOM 879 N N . ASP B 1 9 ? -5.207 29.281 -5.969 1 37.44 9 ASP B N 1
ATOM 880 C CA . ASP B 1 9 ? -4.523 28.844 -4.758 1 37.44 9 ASP B CA 1
ATOM 881 C C . ASP B 1 9 ? -4.223 27.344 -4.82 1 37.44 9 ASP B C 1
ATOM 883 O O . ASP B 1 9 ? -5.133 26.516 -4.766 1 37.44 9 ASP B O 1
ATOM 887 N N . ARG B 1 10 ? -3.521 26.859 -5.625 1 38.22 10 ARG B N 1
ATOM 888 C CA . ARG B 1 10 ? -3.188 25.5 -6.023 1 38.22 10 ARG B CA 1
ATOM 889 C C . ARG B 1 10 ? -3.008 24.594 -4.805 1 38.22 10 ARG B C 1
ATOM 891 O O . ARG B 1 10 ? -2.039 24.734 -4.055 1 38.22 10 ARG B O 1
ATOM 898 N N . ALA B 1 11 ? -4.102 24.234 -4.117 1 47.53 11 ALA B N 1
ATOM 899 C CA . ALA B 1 11 ? -3.979 23.188 -3.094 1 47.53 11 ALA B CA 1
ATOM 900 C C . ALA B 1 11 ? -2.859 22.219 -3.434 1 47.53 11 ALA B C 1
ATOM 902 O O . ALA B 1 11 ? -2.693 21.8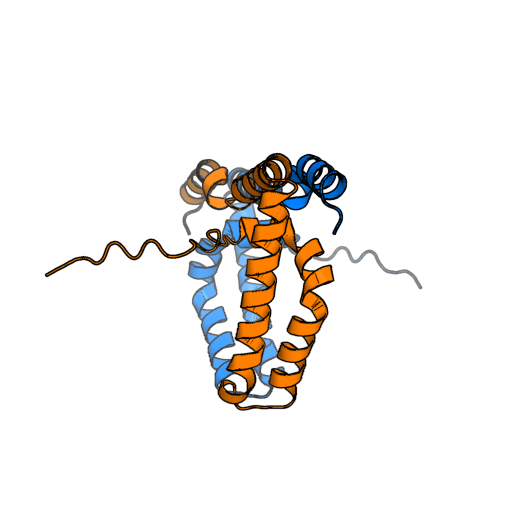28 -4.594 1 47.53 11 ALA B O 1
ATOM 903 N N . PRO B 1 12 ? -1.708 22.266 -2.602 1 54.62 12 PRO B N 1
ATOM 904 C CA . PRO B 1 12 ? -0.638 21.312 -2.906 1 54.62 12 PRO B CA 1
ATOM 905 C C . PRO B 1 12 ? -1.168 19.969 -3.395 1 54.62 12 PRO B C 1
ATOM 907 O O . PRO B 1 12 ? -2.238 19.531 -2.963 1 54.62 12 PRO B O 1
ATOM 910 N N . ILE B 1 13 ? -0.821 19.656 -4.629 1 59.59 13 ILE B N 1
ATOM 911 C CA . ILE B 1 13 ? -1.216 18.344 -5.152 1 59.59 13 ILE B CA 1
ATOM 912 C C . ILE B 1 13 ? -1.056 17.297 -4.062 1 59.59 13 ILE B C 1
ATOM 914 O O . ILE B 1 13 ? 0.044 17.094 -3.543 1 59.59 13 ILE B O 1
ATOM 918 N N . THR B 1 14 ? -2.064 16.969 -3.371 1 81.75 14 THR B N 1
ATOM 919 C CA . THR B 1 14 ? -2.053 15.93 -2.342 1 81.75 14 THR B CA 1
ATOM 920 C C . THR B 1 14 ? -1.941 14.547 -2.969 1 81.75 14 THR B C 1
ATOM 922 O O . THR B 1 14 ? -2.885 14.07 -3.602 1 81.75 14 THR B O 1
ATOM 925 N N . THR B 1 15 ? -0.656 14.156 -3.146 1 87.31 15 THR B N 1
ATOM 926 C CA . THR B 1 15 ? -0.453 12.773 -3.559 1 87.31 15 THR B CA 1
ATOM 927 C C . THR B 1 15 ? -0.521 11.836 -2.357 1 87.31 15 THR B C 1
ATOM 929 O O . THR B 1 15 ? -0.495 12.289 -1.21 1 87.31 15 THR B O 1
ATOM 932 N N . SER B 1 16 ? -0.728 10.617 -2.664 1 89.94 16 SER B N 1
ATOM 933 C CA . SER B 1 16 ? -0.704 9.617 -1.598 1 89.94 16 SER B CA 1
ATOM 934 C C . SER B 1 16 ? 0.577 9.719 -0.775 1 89.94 16 SER B C 1
ATOM 936 O O . SER B 1 16 ? 0.536 9.672 0.456 1 89.94 16 SER B O 1
ATOM 938 N N . ALA B 1 17 ? 1.64 9.969 -1.521 1 93.56 17 ALA B N 1
ATOM 939 C CA . ALA B 1 17 ? 2.934 10.078 -0.852 1 93.56 17 ALA B CA 1
ATOM 940 C C . ALA B 1 17 ? 2.951 11.258 0.113 1 93.56 17 ALA B C 1
ATOM 942 O O . ALA B 1 17 ? 3.479 11.156 1.223 1 93.56 17 ALA B O 1
ATOM 943 N N . VAL B 1 18 ? 2.396 12.32 -0.278 1 94.62 18 VAL B N 1
ATOM 944 C CA . VAL B 1 18 ? 2.338 13.508 0.562 1 94.62 18 VAL B CA 1
ATOM 945 C C . VAL B 1 18 ? 1.492 13.227 1.802 1 94.62 18 VAL B C 1
ATO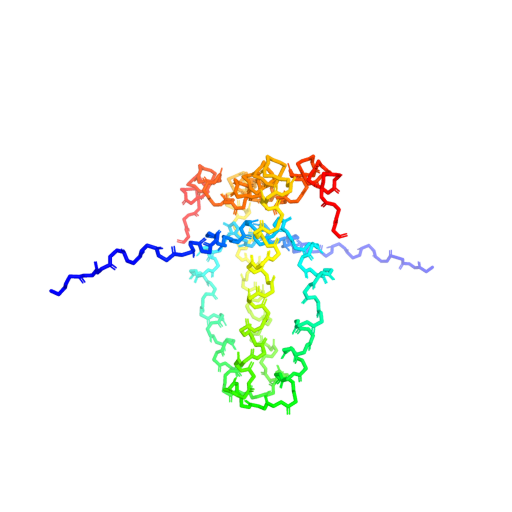M 947 O O . VAL B 1 18 ? 1.893 13.555 2.922 1 94.62 18 VAL B O 1
ATOM 950 N N . LEU B 1 19 ? 0.377 12.641 1.57 1 93.62 19 LEU B N 1
ATOM 951 C CA . LEU B 1 19 ? -0.52 12.32 2.676 1 93.62 19 LEU B CA 1
ATOM 952 C C . LEU B 1 19 ? 0.127 11.32 3.629 1 93.62 19 LEU B C 1
ATOM 954 O O . LEU B 1 19 ? 0.054 11.484 4.848 1 93.62 19 LEU B O 1
ATOM 958 N N . MET B 1 20 ? 0.792 10.359 3.123 1 93.94 20 MET B N 1
ATOM 959 C CA . MET B 1 20 ? 1.447 9.352 3.943 1 93.94 20 MET B CA 1
ATOM 960 C C . MET B 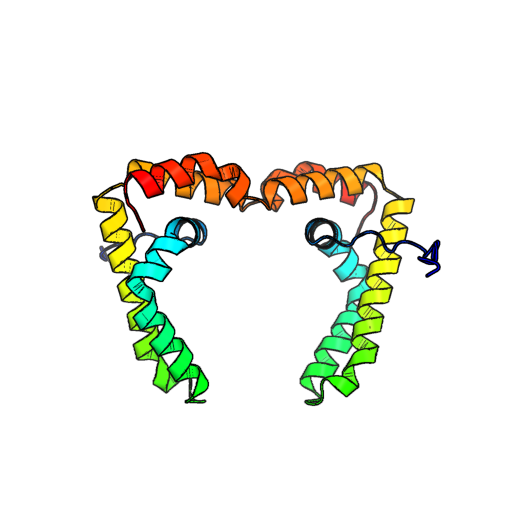1 20 ? 2.611 9.953 4.723 1 93.94 20 MET B C 1
ATOM 962 O O . MET B 1 20 ? 2.803 9.641 5.902 1 93.94 20 MET B O 1
ATOM 966 N N . SER B 1 21 ? 3.303 10.734 4.086 1 96.06 21 SER B N 1
ATOM 967 C CA . SER B 1 21 ? 4.453 11.359 4.73 1 96.06 21 SER B CA 1
ATOM 968 C C . SER B 1 21 ? 4.02 12.273 5.875 1 96.06 21 SER B C 1
ATOM 970 O O . SER B 1 21 ? 4.785 12.5 6.816 1 96.06 21 SER B O 1
ATOM 972 N N . SER B 1 22 ? 2.768 12.672 5.816 1 96.94 22 SER B N 1
ATOM 973 C CA . SER B 1 22 ? 2.299 13.617 6.828 1 96.94 22 SER B CA 1
ATOM 974 C C . SER B 1 22 ? 1.266 12.977 7.746 1 96.94 22 SER B C 1
ATOM 976 O O . SER B 1 22 ? 0.543 13.672 8.461 1 96.94 22 SER B O 1
ATOM 978 N N . SER B 1 23 ? 1.184 11.789 7.746 1 95.75 23 SER B N 1
ATOM 979 C CA . SER B 1 23 ? 0.108 11.07 8.422 1 95.75 23 SER B CA 1
ATOM 980 C C . SER B 1 23 ? 0.088 11.391 9.914 1 95.75 23 SER B C 1
ATOM 982 O O . SER B 1 23 ? -0.979 11.594 10.5 1 95.75 23 SER B O 1
ATOM 984 N N . LYS B 1 24 ? 1.207 11.477 10.578 1 96.75 24 LYS B N 1
ATOM 985 C CA . LYS B 1 24 ? 1.251 11.773 12.008 1 96.75 24 LYS B CA 1
ATOM 986 C C . LYS B 1 24 ? 0.782 13.203 12.289 1 96.75 24 LYS B C 1
ATOM 988 O O . LYS B 1 24 ? 0.077 13.453 13.266 1 96.75 24 LYS B O 1
ATOM 993 N N . HIS B 1 25 ? 1.158 14.094 11.492 1 98.19 25 HIS B N 1
ATOM 994 C CA . HIS B 1 25 ? 0.702 15.477 11.633 1 98.19 25 HIS B CA 1
ATOM 995 C C . HIS B 1 25 ? -0.809 15.578 11.445 1 98.19 25 HIS B C 1
ATOM 997 O O . HIS B 1 25 ? -1.49 16.25 12.219 1 98.19 25 HIS B O 1
ATOM 1003 N N . ILE B 1 26 ? -1.319 14.898 10.438 1 97.38 26 ILE B N 1
ATOM 1004 C CA . ILE B 1 26 ? -2.748 14.898 10.141 1 97.38 26 ILE B CA 1
ATOM 1005 C C . ILE B 1 26 ? -3.521 14.305 11.312 1 97.38 26 ILE B C 1
ATOM 1007 O O . ILE B 1 26 ? -4.527 14.867 11.75 1 97.38 26 ILE B O 1
ATOM 1011 N N . ALA B 1 27 ? -2.996 13.242 11.828 1 96.12 27 ALA B N 1
ATOM 1012 C CA . ALA B 1 27 ? -3.654 12.594 12.961 1 96.12 27 ALA B CA 1
ATOM 1013 C C . ALA B 1 27 ? -3.676 13.5 14.188 1 96.12 27 ALA B C 1
ATOM 1015 O O . ALA B 1 27 ? -4.672 13.555 14.914 1 96.12 27 ALA B O 1
ATOM 1016 N N . SER B 1 28 ? -2.672 14.188 14.352 1 97.44 28 SER B N 1
ATOM 1017 C CA . SER B 1 28 ? -2.551 15.039 15.531 1 97.44 28 SER B CA 1
ATOM 1018 C C . SER B 1 28 ? -3.387 16.312 15.383 1 97.44 28 SER B C 1
ATOM 1020 O O . SER B 1 28 ? -4.062 16.734 16.328 1 97.44 28 SER B O 1
ATOM 1022 N N . LYS B 1 29 ? -3.4 16.844 14.25 1 97.81 29 LYS B N 1
ATOM 1023 C CA . LYS B 1 29 ? -3.969 18.188 14.086 1 97.81 29 LYS B CA 1
ATOM 1024 C C . LYS B 1 29 ? -5.395 18.109 13.547 1 97.81 29 LYS B C 1
ATOM 1026 O O . LYS B 1 29 ? -6.199 19.016 13.781 1 97.81 29 LYS B O 1
ATOM 1031 N N . CYS B 1 30 ? -5.715 17.062 12.82 1 97.69 30 CYS B N 1
ATOM 1032 C CA . CYS B 1 30 ? -7.023 16.969 12.18 1 97.69 30 CYS B CA 1
ATOM 1033 C C . CYS B 1 30 ? -7.789 15.742 12.672 1 97.69 30 CYS B C 1
ATOM 1035 O O . CYS B 1 30 ? -8.75 15.312 12.031 1 97.69 30 CYS B O 1
ATOM 1037 N N . GLY B 1 31 ? -7.41 15.203 13.75 1 97.06 31 GLY B N 1
ATOM 1038 C CA . GLY B 1 31 ? -8.039 14.023 14.312 1 97.06 31 GLY B CA 1
ATOM 1039 C C . GLY B 1 31 ? -9.477 14.25 14.734 1 97.06 31 GLY B C 1
ATOM 1040 O O . GLY B 1 31 ? -10.328 13.375 14.57 1 97.06 31 GLY B O 1
ATOM 1041 N N . ALA B 1 32 ? -9.727 15.383 15.273 1 97.12 32 ALA B N 1
ATOM 1042 C CA . ALA B 1 32 ? -11.078 15.703 15.75 1 97.12 32 ALA B CA 1
ATOM 1043 C C . ALA B 1 32 ? -12.062 15.766 14.594 1 97.12 32 ALA B C 1
ATOM 1045 O O . ALA B 1 32 ? -13.172 15.227 14.68 1 97.12 32 ALA B O 1
ATOM 1046 N N . GLU B 1 33 ? -11.664 16.453 13.531 1 96.94 33 GLU B N 1
ATOM 1047 C CA . GLU B 1 33 ? -12.523 16.516 12.352 1 96.94 33 GLU B CA 1
ATOM 1048 C C . GLU B 1 33 ? -12.789 15.117 11.797 1 96.94 33 GLU B C 1
ATOM 1050 O O . GLU B 1 33 ? -13.914 14.805 11.398 1 96.94 33 GLU B O 1
ATOM 1055 N N . ASN B 1 34 ? -11.727 14.32 11.766 1 95.75 34 ASN B N 1
ATOM 1056 C CA . ASN B 1 34 ? -11.859 12.961 11.25 1 95.75 34 ASN B CA 1
ATOM 1057 C C . ASN B 1 34 ? -12.812 12.133 12.109 1 95.75 34 ASN B C 1
ATOM 1059 O O . ASN B 1 34 ? -13.656 11.398 11.586 1 95.75 34 ASN B O 1
ATOM 1063 N N . ARG B 1 35 ? -12.641 12.258 13.406 1 96 35 ARG B N 1
ATOM 1064 C CA . ARG B 1 35 ? -13.508 11.523 14.32 1 96 35 ARG B CA 1
ATOM 1065 C C . ARG B 1 35 ? -14.961 11.938 14.148 1 96 35 ARG B C 1
ATOM 1067 O O . ARG B 1 35 ? -15.859 11.094 14.164 1 96 35 ARG B O 1
ATOM 1074 N N . ALA B 1 36 ? -15.172 13.148 13.914 1 95.88 36 ALA B N 1
ATOM 1075 C CA . ALA B 1 36 ? -16.531 13.656 13.703 1 95.88 36 ALA B CA 1
ATOM 1076 C C . ALA B 1 36 ? -17.141 13.062 12.438 1 95.88 36 ALA B C 1
ATOM 1078 O O . ALA B 1 36 ? -18.312 12.695 12.422 1 95.88 36 ALA B O 1
ATOM 1079 N N . PHE B 1 37 ? -16.359 12.922 11.461 1 96.12 37 PHE B N 1
ATOM 1080 C CA . PHE B 1 37 ? -16.812 12.375 10.195 1 96.12 37 PHE B CA 1
ATOM 1081 C C . PHE B 1 37 ? -17.125 10.891 10.336 1 96.12 37 PHE B C 1
ATOM 1083 O O . PHE B 1 37 ? -18.188 10.438 9.906 1 96.12 37 PHE B O 1
ATOM 1090 N N . LEU B 1 38 ? -16.266 10.164 10.961 1 94 38 LEU B N 1
ATOM 1091 C CA . LEU B 1 38 ? -16.453 8.727 11.133 1 94 38 LEU B CA 1
ATOM 1092 C C . LEU B 1 38 ? -17.672 8.445 12.008 1 94 38 LEU B C 1
ATOM 1094 O O . LEU B 1 38 ? -18.453 7.543 11.711 1 94 38 LEU B O 1
ATOM 1098 N N . ASP B 1 39 ? -17.859 9.227 13.125 1 94.5 39 ASP B N 1
ATOM 1099 C CA . ASP B 1 39 ? -19.031 9.094 13.992 1 94.5 39 ASP B CA 1
ATOM 1100 C C . ASP B 1 39 ? -20.312 9.375 13.227 1 94.5 39 ASP B C 1
ATOM 1102 O O . ASP B 1 39 ? -21.328 8.703 13.43 1 94.5 39 ASP B O 1
ATOM 1106 N N . CYS B 1 40 ? -20.266 10.367 12.344 1 95.44 40 CYS B N 1
ATOM 1107 C CA . CYS B 1 40 ? -21.422 10.703 11.516 1 95.44 40 CYS B CA 1
ATOM 1108 C C . CYS B 1 40 ? -21.828 9.523 10.633 1 95.44 40 CYS B C 1
ATOM 1110 O O . CYS B 1 40 ? -23 9.195 10.523 1 95.44 40 CYS B O 1
ATOM 1112 N N . LYS B 1 41 ? -20.875 8.945 9.945 1 91.56 41 LYS B N 1
ATOM 1113 C CA . LYS B 1 41 ? -21.109 7.82 9.047 1 91.56 41 LYS B CA 1
ATOM 1114 C C . LYS B 1 41 ? -21.719 6.641 9.797 1 91.56 41 LYS B C 1
ATOM 1116 O O . LYS B 1 41 ? -22.562 5.926 9.258 1 91.56 41 LYS B O 1
ATOM 1121 N N . LYS B 1 42 ? -21.344 6.457 11.016 1 91 42 LYS B N 1
ATOM 1122 C CA . LYS B 1 42 ? -21.812 5.348 11.844 1 91 42 LYS B CA 1
ATOM 1123 C C . LYS B 1 42 ? -23.25 5.578 12.305 1 91 42 LYS B C 1
ATOM 1125 O O . LYS B 1 42 ? -24.031 4.633 12.414 1 91 42 LYS B O 1
ATOM 1130 N N . ASN B 1 43 ? -23.516 6.793 12.617 1 91.06 43 ASN B N 1
ATOM 1131 C CA . ASN B 1 43 ? -24.797 7.117 13.234 1 91.06 43 ASN B CA 1
ATOM 1132 C C . ASN B 1 43 ? -25.859 7.461 12.188 1 91.06 43 ASN B C 1
ATOM 1134 O O . ASN B 1 43 ? -27.047 7.512 12.5 1 91.06 43 ASN B O 1
ATOM 1138 N N . ASP B 1 44 ? -25.359 7.789 10.914 1 83.81 44 ASP B N 1
ATOM 1139 C CA . ASP B 1 44 ? -26.281 8.188 9.859 1 83.81 44 ASP B CA 1
ATOM 1140 C C . ASP B 1 44 ? -26.062 7.367 8.594 1 83.81 44 ASP B C 1
ATOM 1142 O O . ASP B 1 44 ? -24.969 7.391 8.016 1 83.81 44 ASP B O 1
ATOM 1146 N N . PRO B 1 45 ? -27.062 6.699 8.266 1 80.12 45 PRO B N 1
ATOM 1147 C CA . PRO B 1 45 ? -26.922 5.883 7.062 1 80.12 45 PRO B CA 1
ATOM 1148 C C . PRO B 1 45 ? -26.906 6.715 5.781 1 80.12 45 PRO B C 1
ATOM 1150 O O . PRO B 1 45 ? -26.484 6.223 4.73 1 80.12 45 PRO B O 1
ATOM 1153 N N . ASN B 1 46 ? -27.359 7.973 5.844 1 85.44 46 ASN B N 1
ATOM 1154 C CA . ASN B 1 46 ? -27.359 8.82 4.652 1 85.44 46 ASN B CA 1
ATOM 1155 C C . ASN B 1 46 ? -26.031 9.531 4.457 1 85.44 46 ASN B C 1
ATOM 1157 O O . ASN B 1 46 ? -25.719 10.469 5.188 1 85.44 46 ASN B O 1
ATOM 1161 N N . PRO B 1 47 ? -25.25 9.148 3.49 1 81 47 PRO B N 1
ATOM 1162 C CA . PRO B 1 47 ? -23.922 9.742 3.279 1 81 47 PRO B CA 1
ATOM 1163 C C . PRO B 1 47 ? -24 11.234 2.957 1 81 47 PRO B C 1
ATOM 1165 O O . PRO B 1 47 ? -23.031 11.969 3.217 1 81 47 PRO B O 1
ATOM 1168 N N . GLU B 1 48 ? -25.109 11.656 2.441 1 88.75 48 GLU B N 1
ATOM 1169 C CA . GLU B 1 48 ? -25.219 13.062 2.057 1 88.75 48 GLU B CA 1
ATOM 1170 C C . GLU B 1 48 ? -25.234 13.977 3.281 1 88.75 48 GLU B C 1
ATOM 1172 O O . GLU B 1 48 ? -24.859 15.141 3.199 1 88.75 48 GLU B O 1
ATOM 1177 N N . LYS B 1 49 ? -25.688 13.375 4.438 1 90.56 49 LYS B N 1
ATOM 1178 C CA . LYS B 1 49 ? -25.781 14.18 5.652 1 90.56 49 LYS B CA 1
ATOM 1179 C C . LYS B 1 49 ? -24.406 14.422 6.27 1 90.56 49 LYS B C 1
ATOM 1181 O O . LYS B 1 49 ? -24.234 15.32 7.098 1 90.56 49 LYS B O 1
ATOM 1186 N N . CYS B 1 50 ? -23.359 13.641 5.816 1 94.31 50 CYS B N 1
ATOM 1187 C CA . CYS B 1 50 ? -22.047 13.742 6.438 1 94.31 50 CYS B CA 1
ATOM 1188 C C . CYS B 1 50 ? -21.047 14.406 5.496 1 94.31 50 CYS B C 1
ATOM 1190 O O . CYS B 1 50 ? -19.859 14.523 5.816 1 94.31 50 CYS B O 1
ATOM 1192 N N . LEU B 1 51 ? -21.562 14.938 4.371 1 92.62 51 LEU B N 1
ATOM 1193 C CA . LEU B 1 51 ? -20.703 15.5 3.34 1 92.62 51 LEU B CA 1
ATOM 1194 C C . LEU B 1 51 ? -19.938 16.719 3.869 1 92.62 51 LEU B C 1
ATOM 1196 O O . LEU B 1 51 ? -18.75 16.891 3.588 1 92.62 51 LEU B O 1
ATOM 1200 N N . GLN B 1 52 ? -20.625 17.5 4.645 1 94.06 52 GLN B N 1
ATOM 1201 C CA . GLN B 1 52 ? -19.969 18.703 5.168 1 94.06 52 GLN B CA 1
ATOM 1202 C C . GLN B 1 52 ? -18.844 18.344 6.121 1 94.06 52 GLN B C 1
ATOM 1204 O O . GLN B 1 52 ? -17.781 18.984 6.113 1 94.06 52 GLN B O 1
ATOM 1209 N N . LYS B 1 53 ? -19.016 17.375 6.914 1 94.81 53 LYS B N 1
ATOM 1210 C CA . LYS B 1 53 ? -17.969 16.938 7.844 1 94.81 53 LYS B CA 1
ATOM 1211 C C . LYS B 1 53 ? -16.766 16.406 7.09 1 94.81 53 LYS B C 1
ATOM 1213 O O . LYS B 1 53 ? -15.617 16.609 7.516 1 94.81 53 LYS B O 1
ATOM 1218 N N . GLY B 1 54 ? -17 15.727 5.973 1 92.69 54 GLY B N 1
ATOM 1219 C CA . GLY B 1 54 ? -15.906 15.297 5.113 1 92.69 54 GLY B CA 1
ATOM 1220 C C . GLY B 1 54 ? -15.117 16.453 4.527 1 92.69 54 GLY B C 1
ATOM 1221 O O . GLY B 1 54 ? -13.891 16.422 4.48 1 92.69 54 GLY B O 1
ATOM 1222 N N . GLN B 1 55 ? -15.812 17.406 4.086 1 94.69 55 GLN B N 1
ATOM 1223 C CA . GLN B 1 55 ? -15.172 18.594 3.549 1 94.69 55 GLN B CA 1
ATOM 1224 C C . GLN B 1 55 ? -14.328 19.297 4.613 1 94.69 55 GLN B C 1
ATOM 1226 O O . GLN B 1 55 ? -13.258 19.828 4.316 1 94.69 55 GLN B O 1
ATOM 1231 N N . ASN B 1 56 ? -14.812 19.297 5.824 1 96.19 56 ASN B N 1
ATOM 1232 C CA . ASN B 1 56 ? -14.055 19.891 6.926 1 96.19 56 ASN B CA 1
ATOM 1233 C C . ASN B 1 56 ? -12.711 19.203 7.125 1 96.19 56 ASN B C 1
ATOM 1235 O O . ASN B 1 56 ? -11.703 19.859 7.371 1 96.19 56 ASN B O 1
ATOM 1239 N N . VAL B 1 57 ? -12.75 17.875 7.047 1 95.69 57 VAL B N 1
ATOM 1240 C CA . VAL B 1 57 ? -11.5 17.125 7.148 1 95.69 57 VAL B CA 1
ATOM 1241 C C . VAL B 1 57 ? -10.555 17.547 6.027 1 95.69 57 VAL B C 1
ATOM 1243 O O . VAL B 1 57 ? -9.375 17.828 6.277 1 95.69 57 VAL B O 1
ATOM 1246 N N . THR B 1 58 ? -11.055 17.562 4.844 1 94.31 58 THR B N 1
ATOM 1247 C CA . THR B 1 58 ? -10.25 17.906 3.672 1 94.31 58 THR B CA 1
ATOM 1248 C C . THR B 1 58 ? -9.641 19.297 3.816 1 94.31 58 THR B C 1
ATOM 1250 O O . THR B 1 58 ? -8.453 19.484 3.547 1 94.31 58 THR B O 1
ATOM 1253 N N . GLN B 1 59 ? -10.422 20.234 4.23 1 95.75 59 GLN B N 1
ATOM 1254 C CA . GLN B 1 59 ? -9.945 21.609 4.41 1 95.75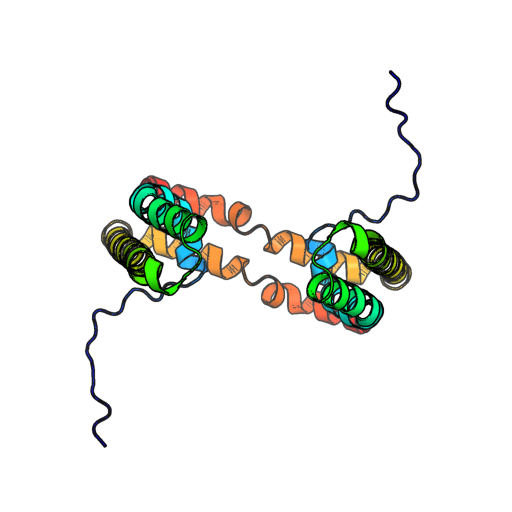 59 GLN B CA 1
ATOM 1255 C C . GLN B 1 59 ? -8.875 21.672 5.496 1 95.75 59 GLN B C 1
ATOM 1257 O O . GLN B 1 59 ? -7.891 22.406 5.359 1 95.75 59 GLN B O 1
ATOM 1262 N N . CYS B 1 60 ? -9.094 20.969 6.59 1 96.88 60 CYS B N 1
ATOM 1263 C CA . CYS B 1 60 ? -8.102 20.906 7.66 1 96.88 60 CYS B CA 1
ATOM 1264 C C . CYS B 1 60 ? -6.77 20.391 7.141 1 96.88 60 CYS B C 1
ATOM 1266 O O . CYS B 1 60 ? -5.719 20.969 7.422 1 96.88 60 CYS B O 1
ATOM 1268 N N . VAL B 1 61 ? -6.84 19.328 6.367 1 96.25 61 VAL B N 1
ATOM 1269 C CA . VAL B 1 61 ? -5.637 18.688 5.836 1 96.25 61 VAL B CA 1
ATOM 1270 C C . VAL B 1 61 ? -4.934 19.656 4.871 1 96.25 61 VAL B C 1
ATOM 1272 O O . VAL B 1 61 ? -3.715 19.828 4.938 1 96.25 61 VAL B O 1
ATOM 1275 N N . ILE B 1 62 ? -5.668 20.266 4.008 1 95.5 62 ILE B N 1
ATOM 1276 C CA . ILE B 1 62 ? -5.094 21.188 3.033 1 95.5 62 ILE B CA 1
ATOM 1277 C C . ILE B 1 62 ? -4.395 22.344 3.76 1 95.5 62 ILE B C 1
ATOM 1279 O O . ILE B 1 62 ? -3.26 22.688 3.424 1 95.5 62 ILE B O 1
ATOM 1283 N N . SER B 1 63 ? -5.039 22.859 4.719 1 96.75 63 SER B N 1
ATOM 1284 C CA . SER B 1 63 ? -4.449 23.938 5.504 1 96.75 63 SER B CA 1
ATOM 1285 C C . SER B 1 63 ? -3.176 23.484 6.207 1 96.75 63 SER B C 1
ATOM 1287 O O . SER B 1 63 ? -2.178 24.219 6.219 1 96.75 63 SER B O 1
ATOM 1289 N N . LEU B 1 64 ? -3.225 22.328 6.805 1 97.25 64 LEU B N 1
ATOM 1290 C CA . LEU B 1 64 ? -2.066 21.781 7.5 1 97.25 64 LEU B CA 1
ATOM 1291 C C . LEU B 1 64 ? -0.894 21.594 6.547 1 97.25 64 LEU B C 1
ATOM 1293 O O . LEU B 1 64 ? 0.242 21.953 6.875 1 97.25 64 LEU B O 1
ATOM 1297 N N . LEU B 1 65 ? -1.15 21.062 5.391 1 96.75 65 LEU B N 1
ATOM 1298 C CA . LEU B 1 65 ? -0.09 20.812 4.422 1 96.75 65 LEU B CA 1
ATOM 1299 C C . LEU B 1 65 ? 0.536 22.125 3.955 1 96.75 65 LEU B C 1
ATOM 1301 O O . LEU B 1 65 ? 1.747 22.203 3.736 1 96.75 65 LEU B O 1
ATOM 1305 N N . ARG B 1 66 ? -0.252 23.125 3.816 1 95.75 66 ARG B N 1
ATOM 1306 C CA . ARG B 1 66 ? 0.264 24.453 3.484 1 95.75 66 ARG B CA 1
ATOM 1307 C C . ARG B 1 66 ? 1.181 24.969 4.586 1 95.75 66 ARG B C 1
ATOM 1309 O O . ARG B 1 66 ? 2.248 25.516 4.301 1 95.75 66 ARG B O 1
ATOM 1316 N N . GLU B 1 67 ? 0.733 24.781 5.785 1 96.81 67 GLU B N 1
ATOM 1317 C CA . GLU B 1 67 ? 1.532 25.203 6.934 1 96.81 67 GLU B CA 1
ATOM 1318 C C . GLU B 1 67 ? 2.869 24.469 6.973 1 96.81 67 GLU B C 1
ATOM 1320 O O . GLU B 1 67 ? 3.918 25.094 7.168 1 96.81 67 GLU B O 1
ATOM 1325 N N . LEU B 1 68 ? 2.854 23.219 6.832 1 96.94 68 LEU B N 1
ATOM 1326 C CA . LEU B 1 68 ? 4.066 22.406 6.848 1 96.94 68 LEU B CA 1
ATOM 1327 C C . LEU B 1 68 ? 5.016 22.844 5.734 1 96.94 68 LEU B C 1
ATOM 1329 O O . LEU B 1 68 ? 6.227 22.938 5.945 1 96.94 68 LEU B O 1
ATOM 1333 N N . ASN B 1 69 ? 4.477 23.078 4.59 1 95.81 69 ASN B N 1
ATOM 1334 C CA . ASN B 1 69 ? 5.281 23.5 3.449 1 95.81 69 ASN B CA 1
ATOM 1335 C C . ASN B 1 69 ? 5.926 24.859 3.689 1 95.81 69 ASN B C 1
ATOM 1337 O O . ASN B 1 69 ? 7.004 25.141 3.17 1 95.81 69 ASN B O 1
ATOM 1341 N N . THR B 1 70 ? 5.277 25.656 4.418 1 96.56 70 THR B N 1
ATOM 1342 C CA . THR B 1 70 ? 5.805 26.969 4.75 1 96.56 70 THR B CA 1
ATOM 1343 C C . THR B 1 70 ? 6.914 26.875 5.793 1 96.56 70 THR B C 1
ATOM 1345 O O . THR B 1 70 ? 7.934 27.562 5.688 1 96.56 70 THR B O 1
ATOM 1348 N N . LYS B 1 71 ? 6.77 26 6.734 1 97.19 71 LYS B N 1
ATOM 1349 C CA . LYS B 1 71 ? 7.668 25.938 7.887 1 97.19 71 LYS B CA 1
ATOM 1350 C C . LYS B 1 71 ? 8.859 25.031 7.602 1 97.19 71 LYS B C 1
ATOM 1352 O O . LYS B 1 71 ? 9.969 25.297 8.07 1 97.19 71 LYS B O 1
ATOM 1357 N N . CYS B 1 72 ? 8.617 23.953 6.977 1 97.44 72 CYS B N 1
ATOM 1358 C CA . CYS B 1 72 ? 9.68 22.969 6.77 1 97.44 72 CYS B CA 1
ATOM 1359 C C . CYS B 1 72 ? 9.617 22.391 5.363 1 97.44 72 CYS B C 1
ATOM 1361 O O . CYS B 1 72 ? 9.555 21.172 5.199 1 97.44 72 CYS B O 1
ATOM 1363 N N . PRO B 1 73 ? 9.812 23.141 4.23 1 96.31 73 PRO B N 1
ATOM 1364 C CA . PRO B 1 73 ? 9.617 22.703 2.85 1 96.31 73 PRO B CA 1
ATOM 1365 C C . PRO B 1 73 ? 10.656 21.656 2.412 1 96.31 73 PRO B C 1
ATOM 1367 O O . PRO B 1 73 ? 10.312 20.688 1.748 1 96.31 73 PRO B O 1
ATOM 1370 N N . LYS B 1 74 ? 11.891 21.844 2.832 1 97.25 74 LYS B N 1
ATOM 1371 C CA . LYS B 1 74 ? 12.961 20.969 2.359 1 97.25 74 LYS B CA 1
ATOM 1372 C C . LYS B 1 74 ? 12.836 19.562 2.957 1 97.25 74 LYS B C 1
ATOM 1374 O O . LYS B 1 74 ? 12.906 18.562 2.236 1 97.25 74 LYS B O 1
ATOM 1379 N N . ALA B 1 75 ? 12.602 19.547 4.309 1 97.75 75 ALA B N 1
ATOM 1380 C CA . ALA B 1 75 ? 12.469 18.25 4.988 1 97.75 75 ALA B CA 1
ATOM 1381 C C . ALA B 1 75 ? 11.211 17.516 4.531 1 97.75 75 ALA B C 1
ATOM 1383 O O . ALA B 1 75 ? 11.242 16.312 4.309 1 97.75 75 ALA B O 1
ATOM 1384 N N . MET B 1 76 ? 10.156 18.203 4.398 1 97.25 76 MET B N 1
ATOM 1385 C CA . MET B 1 76 ? 8.914 17.625 3.906 1 97.25 76 MET B CA 1
ATOM 1386 C C . MET B 1 76 ? 9.086 17.078 2.488 1 97.25 76 MET B C 1
ATOM 1388 O O . MET B 1 76 ? 8.656 15.969 2.182 1 97.25 76 MET B O 1
ATOM 1392 N N . GLU B 1 77 ? 9.688 17.875 1.661 1 96.75 77 GLU B N 1
ATOM 1393 C CA . GLU B 1 77 ? 9.898 17.469 0.276 1 96.75 77 GLU B CA 1
ATOM 1394 C C . GLU B 1 77 ? 10.773 16.219 0.198 1 96.75 77 GLU B C 1
ATOM 1396 O O . GLU B 1 77 ? 10.461 15.289 -0.553 1 96.75 77 GLU B O 1
ATOM 1401 N N . SER B 1 78 ? 11.828 16.219 0.947 1 97.44 78 SER B N 1
ATOM 1402 C CA . SER B 1 78 ? 12.75 15.094 0.95 1 97.44 78 SER B CA 1
ATOM 1403 C C . SER B 1 78 ? 12.039 13.812 1.381 1 97.44 78 SER B C 1
ATOM 1405 O O . SER B 1 78 ? 12.203 12.766 0.752 1 97.44 78 SER B O 1
ATOM 1407 N N . TYR B 1 79 ? 11.312 13.914 2.418 1 96.94 79 TYR B N 1
ATOM 1408 C CA . TYR B 1 79 ? 10.602 12.742 2.922 1 96.94 79 TYR B CA 1
ATOM 1409 C C . TYR B 1 79 ? 9.531 12.289 1.937 1 96.94 79 TYR B C 1
ATOM 1411 O O . TYR B 1 79 ? 9.414 11.102 1.646 1 96.94 79 TYR B O 1
ATOM 1419 N N . THR B 1 80 ? 8.773 13.172 1.377 1 96.38 80 THR B N 1
ATOM 1420 C CA . THR B 1 80 ? 7.734 12.867 0.402 1 96.38 80 THR B CA 1
ATOM 1421 C C . THR B 1 80 ? 8.328 12.188 -0.831 1 96.38 80 THR B C 1
ATOM 1423 O O . THR B 1 80 ? 7.773 11.219 -1.346 1 96.38 80 THR B O 1
ATOM 1426 N N . LYS B 1 81 ? 9.438 12.672 -1.299 1 95.62 81 LYS B N 1
ATOM 1427 C CA . LYS B 1 81 ? 10.094 12.086 -2.461 1 95.62 81 LYS B CA 1
ATOM 1428 C C . LYS B 1 81 ? 10.547 10.656 -2.176 1 95.62 81 LYS B C 1
ATOM 1430 O O . LYS B 1 81 ? 10.43 9.773 -3.031 1 95.62 81 LYS B O 1
ATOM 1435 N N . CYS B 1 82 ? 11.117 10.469 -0.988 1 95.25 82 CYS B N 1
ATOM 1436 C CA . CYS B 1 82 ? 11.523 9.125 -0.587 1 95.25 82 CYS B CA 1
ATOM 1437 C C . CYS B 1 82 ? 10.336 8.172 -0.589 1 95.25 82 CYS B C 1
ATOM 1439 O O . CYS B 1 82 ? 10.414 7.082 -1.161 1 95.25 82 CYS B O 1
ATOM 1441 N N . MET B 1 83 ? 9.211 8.594 0.045 1 94.12 83 MET B N 1
ATOM 1442 C CA . MET B 1 83 ? 8 7.785 0.11 1 94.12 83 MET B CA 1
ATOM 1443 C C . MET B 1 83 ? 7.461 7.5 -1.288 1 94.12 83 MET B C 1
ATOM 1445 O O . MET B 1 83 ? 7.039 6.379 -1.576 1 94.12 83 MET B O 1
ATOM 1449 N N . ASP B 1 84 ? 7.477 8.508 -2.062 1 91.5 84 ASP B N 1
ATOM 1450 C CA . ASP B 1 84 ? 6.973 8.367 -3.426 1 91.5 84 ASP B CA 1
ATOM 1451 C C . ASP B 1 84 ? 7.801 7.359 -4.215 1 91.5 84 ASP B C 1
ATOM 1453 O O . ASP B 1 84 ? 7.25 6.562 -4.977 1 91.5 84 ASP B O 1
ATOM 1457 N N . TYR B 1 85 ? 9.078 7.426 -4.094 1 90.62 85 TYR B N 1
ATOM 1458 C CA . TYR B 1 85 ? 9.977 6.547 -4.828 1 90.62 85 TYR B CA 1
ATOM 1459 C C . TYR B 1 85 ? 9.758 5.09 -4.438 1 90.62 85 TYR B C 1
ATOM 1461 O O . TYR B 1 85 ? 9.594 4.227 -5.301 1 90.62 85 TYR B O 1
ATOM 1469 N N . TYR B 1 86 ? 9.617 4.816 -3.17 1 89.75 86 TYR B N 1
ATOM 1470 C CA . TYR B 1 86 ? 9.602 3.438 -2.691 1 89.75 86 TYR B CA 1
ATOM 1471 C C . TYR B 1 86 ? 8.18 2.885 -2.674 1 89.75 86 TYR B C 1
ATOM 1473 O O . TYR B 1 86 ? 7.977 1.685 -2.471 1 89.75 86 TYR B O 1
ATOM 1481 N N . SER B 1 87 ? 7.246 3.703 -2.932 1 86.56 87 SER B N 1
ATOM 1482 C CA . SER B 1 87 ? 5.875 3.211 -3.02 1 86.56 87 SER B CA 1
ATOM 1483 C C . SER B 1 87 ? 5.598 2.592 -4.383 1 86.56 87 SER B C 1
ATOM 1485 O O . SER B 1 87 ? 4.594 1.896 -4.562 1 86.56 87 SER B O 1
ATOM 1487 N N . ASN B 1 88 ? 6.422 2.789 -5.293 1 86.94 88 ASN B N 1
ATOM 1488 C CA . ASN B 1 88 ? 6.227 2.275 -6.645 1 86.94 88 ASN B CA 1
ATOM 1489 C C . ASN B 1 88 ? 6.93 0.936 -6.844 1 86.94 88 ASN B C 1
ATOM 1491 O O . ASN B 1 88 ? 7.688 0.765 -7.801 1 86.94 88 ASN B O 1
ATOM 1495 N N . GLU B 1 89 ? 6.68 -0.034 -6.055 1 86.19 89 GLU B N 1
ATOM 1496 C CA . GLU B 1 89 ? 7.355 -1.329 -6.016 1 86.19 89 GLU B CA 1
ATOM 1497 C C . GLU B 1 89 ? 7.227 -2.057 -7.352 1 86.19 89 GLU B C 1
ATOM 1499 O O . GLU B 1 89 ? 8.164 -2.736 -7.785 1 86.19 89 GLU B O 1
ATOM 1504 N N . PHE B 1 90 ? 6.203 -1.926 -8.109 1 87.88 90 PHE B N 1
ATOM 1505 C CA . PHE B 1 90 ? 6.031 -2.609 -9.383 1 87.88 90 PHE B CA 1
ATOM 1506 C C . PHE B 1 90 ? 6.969 -2.033 -10.438 1 87.88 90 PHE B C 1
ATOM 1508 O O . PHE B 1 90 ? 7.539 -2.773 -11.242 1 87.88 90 PHE B O 1
ATOM 1515 N N . GLU B 1 91 ? 7.043 -0.777 -10.352 1 90.12 91 GLU B N 1
ATOM 1516 C CA . GLU B 1 91 ? 7.969 -0.152 -11.289 1 90.12 91 GLU B CA 1
ATOM 1517 C C . GLU B 1 91 ? 9.414 -0.505 -10.961 1 90.12 91 GLU B C 1
ATOM 1519 O O . GLU B 1 91 ? 10.227 -0.744 -11.859 1 90.12 91 GLU B O 1
ATOM 1524 N N . LEU B 1 92 ? 9.727 -0.577 -9.742 1 92.25 92 LEU B N 1
ATOM 1525 C CA . LEU B 1 92 ? 11.094 -0.816 -9.297 1 92.25 92 LEU B CA 1
ATOM 1526 C C . LEU B 1 92 ? 11.453 -2.291 -9.422 1 92.25 92 LEU B C 1
ATOM 1528 O O . LEU B 1 92 ? 12.633 -2.65 -9.383 1 92.25 92 LEU B O 1
ATOM 1532 N N . CYS B 1 93 ? 10.438 -3.137 -9.578 1 95.19 93 CYS B N 1
ATOM 1533 C CA . CYS B 1 93 ? 10.68 -4.57 -9.68 1 95.19 93 CYS B CA 1
ATOM 1534 C C . CYS B 1 93 ? 10.227 -5.105 -11.031 1 95.19 93 CYS B C 1
ATOM 1536 O O . CYS B 1 93 ? 9.93 -6.293 -11.164 1 95.19 93 CYS B O 1
ATOM 1538 N N . ARG B 1 94 ? 10.195 -4.309 -12.062 1 94.5 94 ARG B N 1
ATOM 1539 C CA . ARG B 1 94 ? 9.711 -4.688 -13.383 1 94.5 94 ARG B CA 1
ATOM 1540 C C . ARG B 1 94 ? 10.609 -5.742 -14.016 1 94.5 94 ARG B C 1
ATOM 1542 O O . ARG B 1 94 ? 10.133 -6.633 -14.727 1 94.5 94 ARG B O 1
ATOM 1549 N N . LYS B 1 95 ? 11.961 -5.59 -13.789 1 96.81 95 LYS B N 1
ATOM 1550 C CA . LYS B 1 95 ? 12.898 -6.562 -14.336 1 96.81 95 LYS B CA 1
ATOM 1551 C C . LYS B 1 95 ? 12.656 -7.949 -13.758 1 96.81 95 LYS B C 1
ATOM 1553 O O . LYS B 1 95 ? 12.555 -8.93 -14.5 1 96.81 95 LYS B O 1
ATOM 1558 N N . GLU B 1 96 ? 12.578 -8.016 -12.477 1 97.06 96 GLU B N 1
ATOM 1559 C CA . GLU B 1 96 ? 12.305 -9.281 -11.812 1 97.06 96 GLU B CA 1
ATOM 1560 C C . GLU B 1 96 ? 10.945 -9.836 -12.227 1 97.06 96 GLU B C 1
ATOM 1562 O O . GLU B 1 96 ? 10.781 -11.047 -12.391 1 97.06 96 GLU B O 1
ATOM 1567 N N . GLN B 1 97 ? 9.945 -9.016 -12.367 1 96.75 97 GLN B N 1
ATOM 1568 C CA . GLN B 1 97 ? 8.625 -9.422 -12.828 1 96.75 97 GLN B CA 1
ATOM 1569 C C . GLN B 1 97 ? 8.695 -10.07 -14.211 1 96.75 97 GLN B C 1
ATOM 1571 O O . GLN B 1 97 ? 8.117 -11.133 -14.43 1 96.75 97 GLN B O 1
ATOM 1576 N N . ARG B 1 98 ? 9.375 -9.453 -15.141 1 97.31 98 ARG B N 1
ATOM 1577 C CA . ARG B 1 98 ? 9.492 -9.969 -16.5 1 97.31 98 ARG B CA 1
ATOM 1578 C C . ARG B 1 98 ? 10.148 -11.352 -16.5 1 97.31 98 ARG B C 1
ATOM 1580 O O . ARG B 1 98 ? 9.711 -12.25 -17.219 1 97.31 98 ARG B O 1
ATOM 1587 N N . GLU B 1 99 ? 11.211 -11.469 -15.758 1 97.88 99 GLU B N 1
ATOM 1588 C CA . GLU B 1 99 ? 11.906 -12.758 -15.672 1 97.88 99 GLU B CA 1
ATOM 1589 C C . GLU B 1 99 ? 10.992 -13.836 -15.102 1 97.88 99 GLU B C 1
ATOM 1591 O O . GLU B 1 99 ? 10.992 -14.969 -15.578 1 97.88 99 GLU B O 1
ATOM 1596 N N . PHE B 1 100 ? 10.242 -13.539 -14.141 1 97.75 100 PHE B N 1
ATOM 1597 C CA . PHE B 1 100 ? 9.312 -14.477 -13.523 1 97.75 100 PHE B CA 1
ATOM 1598 C C . PHE B 1 100 ? 8.227 -14.898 -14.508 1 97.75 100 PHE B C 1
ATOM 1600 O O . PHE B 1 100 ? 7.977 -16.094 -14.695 1 97.75 100 PHE B O 1
ATOM 1607 N N . GLU B 1 101 ? 7.645 -13.992 -15.227 1 97.06 101 GLU B N 1
ATOM 1608 C CA . GLU B 1 101 ? 6.551 -14.273 -16.156 1 97.06 101 GLU B CA 1
ATOM 1609 C C . GLU B 1 101 ? 7.059 -14.984 -17.406 1 97.06 101 GLU B C 1
ATOM 1611 O O . GLU B 1 101 ? 6.32 -15.742 -18.031 1 97.06 101 GLU B O 1
ATOM 1616 N N . ALA B 1 102 ? 8.305 -14.734 -17.703 1 97.88 102 ALA B N 1
ATOM 1617 C CA . ALA B 1 102 ? 8.93 -15.484 -18.797 1 97.88 102 ALA B CA 1
ATOM 1618 C C . ALA B 1 102 ? 9.172 -16.938 -18.406 1 97.88 102 ALA B C 1
ATOM 1620 O O . ALA B 1 102 ? 9 -17.844 -19.219 1 97.88 102 ALA B O 1
ATOM 1621 N N . SER B 1 103 ? 9.547 -17.141 -17.156 1 97.56 103 SER B N 1
ATOM 1622 C CA . SER B 1 103 ? 9.836 -18.469 -16.656 1 97.56 103 SER B CA 1
ATOM 1623 C C . SER B 1 103 ? 8.555 -19.25 -16.359 1 97.56 103 SER B C 1
ATOM 1625 O O . SER B 1 103 ? 8.508 -20.469 -16.531 1 97.56 103 SER B O 1
ATOM 1627 N N . CYS B 1 104 ? 7.602 -18.562 -15.773 1 97 104 CYS B N 1
ATOM 1628 C CA . CYS B 1 104 ? 6.277 -19.109 -15.5 1 97 104 CYS B CA 1
ATOM 1629 C C . CYS B 1 104 ? 5.184 -18.141 -15.922 1 97 104 CYS B C 1
ATOM 1631 O O . CYS B 1 104 ? 4.738 -17.312 -15.117 1 97 104 CYS B O 1
ATOM 1633 N N . PRO B 1 105 ? 4.637 -18.328 -17.094 1 96.5 105 PRO B N 1
ATOM 1634 C CA . PRO B 1 105 ? 3.619 -17.406 -17.578 1 96.5 105 PRO B CA 1
ATOM 1635 C C . PRO B 1 105 ? 2.299 -17.516 -16.828 1 96.5 105 PRO B C 1
ATOM 1637 O O . PRO B 1 105 ? 1.893 -18.625 -16.453 1 96.5 105 PRO B O 1
ATOM 1640 N N . PRO B 1 106 ? 1.729 -16.375 -16.531 1 94.88 106 PRO B N 1
ATOM 1641 C CA . PRO B 1 106 ? 0.474 -16.406 -15.781 1 94.88 106 PRO B CA 1
ATOM 1642 C C . PRO B 1 106 ? -0.688 -16.984 -16.594 1 94.88 106 PRO B C 1
ATOM 1644 O O . PRO B 1 106 ? -0.64 -17 -17.812 1 94.88 106 PRO B O 1
#